Protein AF-A0A959IKI9-F1 (afdb_monomer)

Radius of gyration: 26.76 Å; Cα contacts (8 Å, |Δi|>4): 238; chains: 1; bounding box: 71×65×54 Å

Structure (mmCIF, N/CA/C/O backbone):
data_AF-A0A959IKI9-F1
#
_entry.id   AF-A0A959IKI9-F1
#
loop_
_atom_site.group_PDB
_atom_site.id
_atom_site.type_symbol
_atom_site.label_atom_id
_atom_site.label_alt_id
_atom_site.label_comp_id
_atom_site.label_asym_id
_atom_site.label_entity_id
_atom_site.label_seq_id
_atom_site.pdbx_PDB_ins_code
_atom_site.Cartn_x
_atom_site.Cartn_y
_atom_site.Cartn_z
_atom_site.occupancy
_atom_site.B_iso_or_equiv
_atom_site.auth_seq_id
_atom_site.auth_comp_id
_atom_site.auth_asym_id
_atom_site.auth_atom_id
_atom_site.pdbx_PDB_model_num
ATOM 1 N N . MET A 1 1 ? -41.807 33.522 -3.694 1.00 39.88 1 MET A N 1
ATOM 2 C CA . MET A 1 1 ? -41.948 34.874 -4.276 1.00 39.88 1 MET A CA 1
ATOM 3 C C . MET A 1 1 ? -40.588 35.265 -4.843 1.00 39.88 1 MET A C 1
ATOM 5 O O . MET A 1 1 ? -39.604 3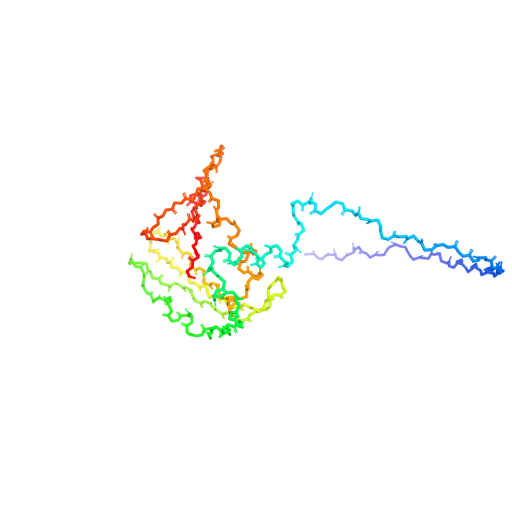5.119 -4.135 1.00 39.88 1 MET A O 1
ATOM 9 N N . ASN A 1 2 ? -40.540 35.597 -6.137 1.00 42.91 2 ASN A N 1
ATOM 10 C CA . ASN A 1 2 ? -39.345 35.898 -6.943 1.00 42.91 2 ASN A CA 1
ATOM 11 C C . ASN A 1 2 ? -38.761 37.288 -6.647 1.00 42.91 2 ASN A C 1
ATOM 13 O O . ASN A 1 2 ? -39.535 38.155 -6.272 1.00 42.91 2 ASN A O 1
ATOM 17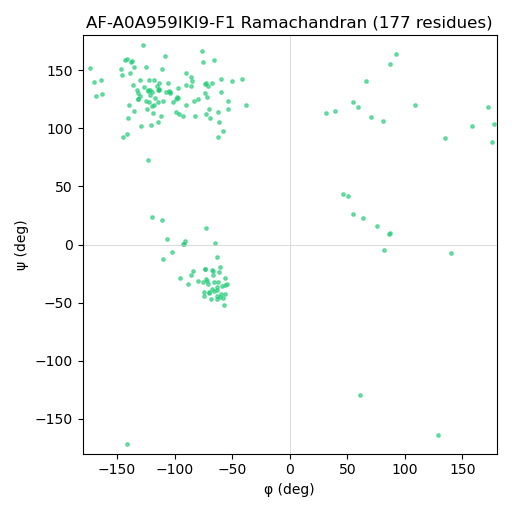 N N . TYR A 1 3 ? -37.469 37.494 -6.937 1.00 49.47 3 TYR A N 1
ATOM 18 C CA . TYR A 1 3 ? -36.873 38.620 -7.699 1.00 49.47 3 TYR A CA 1
ATOM 19 C C . TYR A 1 3 ? -35.342 38.394 -7.687 1.00 49.47 3 TYR A C 1
ATOM 21 O O . TYR A 1 3 ? -34.725 38.416 -6.632 1.00 49.47 3 TYR A O 1
ATOM 29 N N . LYS A 1 4 ? -34.697 37.917 -8.765 1.00 46.09 4 LYS A N 1
ATOM 30 C CA . LYS A 1 4 ? -34.274 38.700 -9.948 1.00 46.09 4 LYS A CA 1
ATOM 31 C C . LYS A 1 4 ? -33.744 40.076 -9.522 1.00 46.09 4 LYS A C 1
ATOM 33 O O . LYS A 1 4 ? -34.547 40.835 -9.019 1.00 46.09 4 LYS A O 1
ATOM 38 N N . TYR A 1 5 ? -32.449 40.342 -9.733 1.00 53.59 5 TYR A N 1
ATOM 39 C CA . TYR A 1 5 ? -31.743 41.644 -9.821 1.00 53.59 5 TYR A CA 1
ATOM 40 C C . TYR A 1 5 ? -30.432 41.643 -9.024 1.00 53.59 5 TYR A C 1
ATOM 42 O O . TYR A 1 5 ? -30.425 42.040 -7.871 1.00 53.59 5 TYR A O 1
ATOM 50 N N . VAL A 1 6 ? -29.319 41.295 -9.674 1.00 49.34 6 VAL A N 1
ATOM 51 C CA . VAL A 1 6 ? -28.099 42.123 -9.632 1.00 49.34 6 VAL A CA 1
ATOM 52 C C . VAL A 1 6 ? -27.454 41.982 -11.013 1.00 49.34 6 VAL A C 1
ATOM 54 O O . VAL A 1 6 ? -26.754 41.019 -11.305 1.00 49.34 6 VAL A O 1
ATOM 57 N N . ILE A 1 7 ? -27.809 42.906 -11.902 1.00 46.00 7 ILE A N 1
ATOM 58 C CA . ILE A 1 7 ? -27.255 43.085 -13.244 1.00 46.00 7 ILE A CA 1
ATOM 59 C C . ILE A 1 7 ? -26.524 44.436 -13.244 1.00 46.00 7 ILE A C 1
ATOM 61 O O . ILE A 1 7 ? -27.092 45.422 -12.791 1.00 46.00 7 ILE A O 1
ATOM 65 N N . LEU A 1 8 ? -25.309 44.423 -13.805 1.00 39.81 8 LEU A N 1
ATOM 66 C CA . LEU A 1 8 ? -24.534 45.512 -14.426 1.00 39.81 8 LEU A CA 1
ATOM 67 C C . LEU A 1 8 ? -24.225 46.820 -13.661 1.00 39.81 8 LEU A C 1
ATOM 69 O O . LEU A 1 8 ? -25.104 47.628 -13.396 1.00 39.81 8 LEU A O 1
ATOM 73 N N . LEU A 1 9 ? -22.920 47.100 -13.555 1.00 42.69 9 LEU A N 1
ATOM 74 C CA . LEU A 1 9 ? -22.196 48.379 -13.749 1.00 42.69 9 LEU A CA 1
ATOM 75 C C . LEU A 1 9 ? -20.705 47.953 -13.778 1.00 42.69 9 LEU A C 1
ATOM 77 O O . LEU A 1 9 ? -20.302 47.200 -12.904 1.00 42.69 9 LEU A O 1
ATOM 81 N N . LEU A 1 10 ? -19.808 48.265 -14.715 1.00 46.91 10 LEU A N 1
ATOM 82 C CA . LEU A 1 10 ? -19.647 49.377 -15.643 1.00 46.91 10 LEU A CA 1
ATOM 83 C C . LEU A 1 10 ? -18.661 48.930 -16.741 1.00 46.91 10 LEU A C 1
ATOM 85 O O . LEU A 1 10 ? -17.571 48.446 -16.443 1.00 46.91 10 LEU A O 1
ATOM 89 N N . VAL A 1 11 ? -19.041 49.112 -18.003 1.00 47.59 11 VAL A N 1
ATOM 90 C CA . VAL A 1 11 ? -18.147 49.049 -19.167 1.00 47.59 11 VAL A CA 1
ATOM 91 C C . VAL A 1 11 ? -17.580 50.447 -19.427 1.00 47.59 11 VAL A C 1
ATOM 93 O O . VAL A 1 11 ? -18.300 51.432 -19.280 1.00 47.59 11 VAL A O 1
ATOM 96 N N . SER A 1 12 ? -16.337 50.471 -19.922 1.00 42.66 12 SER A N 1
ATOM 97 C CA . SER A 1 12 ? -15.673 51.480 -20.776 1.00 42.66 12 SER A CA 1
ATOM 98 C C . SER A 1 12 ? -14.579 52.351 -20.149 1.00 42.66 12 SER A C 1
ATOM 100 O O . SER A 1 12 ? -14.828 53.098 -19.214 1.00 42.66 12 SER A O 1
ATOM 102 N N . LEU A 1 13 ? -13.376 52.247 -20.740 1.00 50.81 13 LEU A N 1
ATOM 103 C CA . LEU A 1 13 ? -12.468 53.315 -21.219 1.00 50.81 13 LEU A CA 1
ATOM 104 C C . LEU A 1 13 ? -11.170 52.619 -21.704 1.00 50.81 13 LEU A C 1
ATOM 106 O O . LEU A 1 13 ? -10.384 52.131 -20.905 1.00 50.81 13 LEU A O 1
ATOM 110 N N . LEU A 1 14 ? -11.103 52.205 -22.974 1.00 42.91 14 LEU A N 1
ATOM 111 C CA . LEU A 1 14 ? -10.493 52.917 -24.115 1.00 42.91 14 LEU A CA 1
ATOM 112 C C . LEU A 1 14 ? -8.949 52.990 -24.091 1.00 42.91 14 LEU A C 1
ATOM 114 O O . LEU A 1 14 ? -8.354 53.722 -23.316 1.00 42.91 14 LEU A O 1
ATOM 118 N N . TRP A 1 15 ? -8.358 52.236 -25.028 1.00 43.06 15 TRP A N 1
ATOM 119 C CA . TRP A 1 15 ? -7.231 52.586 -25.908 1.00 43.06 15 TRP A CA 1
ATOM 120 C C . TRP A 1 15 ? -6.156 53.566 -25.400 1.00 43.06 15 TRP A C 1
ATOM 122 O O . TRP A 1 15 ? -6.349 54.778 -25.407 1.00 43.06 15 TRP A O 1
ATOM 132 N N . ALA A 1 16 ? -4.942 53.044 -25.208 1.00 37.59 16 ALA A N 1
ATOM 133 C CA . ALA A 1 16 ? -3.709 53.795 -25.430 1.00 37.59 16 ALA A CA 1
ATOM 134 C C . ALA A 1 16 ? -2.767 52.968 -26.321 1.00 37.59 16 ALA A C 1
ATOM 136 O O . ALA A 1 16 ? -2.139 52.004 -25.892 1.00 37.59 16 ALA A O 1
ATOM 137 N N . CYS A 1 17 ? -2.732 53.340 -27.600 1.00 50.94 17 CYS A N 1
ATOM 138 C CA . CYS A 1 17 ? -1.739 52.926 -28.579 1.00 50.94 17 CYS A CA 1
ATOM 139 C C . CYS A 1 17 ? -0.513 53.837 -28.413 1.00 50.94 17 CYS A C 1
ATOM 141 O O . CYS A 1 17 ? -0.649 55.052 -28.516 1.00 50.94 17 CYS A O 1
ATOM 143 N N . GLY A 1 18 ? 0.668 53.266 -28.177 1.00 37.09 18 GLY A N 1
ATOM 144 C CA . GLY A 1 18 ? 1.939 53.991 -28.121 1.00 37.09 18 GLY A CA 1
ATOM 145 C C . GLY A 1 18 ? 3.026 53.155 -28.783 1.00 37.09 18 GLY A C 1
ATOM 146 O O . GLY A 1 18 ? 3.395 52.098 -28.283 1.00 37.09 18 GLY A O 1
ATOM 147 N N . LYS A 1 19 ? 3.461 53.596 -29.961 1.00 32.22 19 LYS A N 1
ATOM 148 C CA . LYS A 1 19 ? 4.385 52.918 -30.869 1.00 32.22 19 LYS A CA 1
ATOM 149 C C . LYS A 1 19 ? 5.584 53.841 -31.036 1.00 32.22 19 LYS A C 1
ATOM 151 O O . LYS A 1 19 ? 5.477 54.775 -31.816 1.00 32.22 19 LYS A O 1
ATOM 156 N N . ASP A 1 20 ? 6.695 53.540 -30.373 1.00 36.00 20 ASP A N 1
ATOM 157 C CA . ASP A 1 20 ? 7.987 54.174 -30.643 1.00 36.00 20 ASP A CA 1
ATOM 158 C C . ASP A 1 20 ? 9.014 53.114 -31.059 1.00 36.00 20 ASP A C 1
ATOM 160 O O . ASP A 1 20 ? 9.144 52.041 -30.467 1.00 36.00 20 ASP A O 1
ATOM 164 N N . LYS A 1 21 ? 9.698 53.412 -32.163 1.00 38.09 21 LYS A N 1
ATOM 165 C CA . LYS A 1 21 ? 10.844 52.697 -32.736 1.00 38.09 21 LYS A CA 1
ATOM 166 C C . LYS A 1 21 ? 12.073 53.597 -32.571 1.00 38.09 21 LYS A C 1
ATOM 168 O O . LYS A 1 21 ? 11.892 54.806 -32.637 1.00 38.09 21 LYS A O 1
ATOM 173 N N . VAL A 1 22 ? 13.262 52.988 -32.449 1.00 29.25 22 VAL A N 1
ATOM 174 C CA . VAL A 1 22 ? 14.644 53.417 -32.837 1.00 29.25 22 VAL A CA 1
ATOM 175 C C . VAL A 1 22 ? 15.598 52.574 -31.955 1.00 29.25 22 VAL A C 1
ATOM 177 O O . VAL A 1 22 ? 15.474 52.623 -30.738 1.00 29.25 22 VAL A O 1
ATOM 180 N N . ALA A 1 23 ? 16.233 51.511 -32.485 1.00 27.70 23 ALA A N 1
ATOM 181 C CA . ALA A 1 23 ? 17.593 51.433 -33.084 1.00 27.70 23 ALA A CA 1
ATOM 182 C C . ALA A 1 23 ? 18.712 51.685 -32.041 1.00 27.70 23 ALA A C 1
ATOM 184 O O . ALA A 1 23 ? 18.555 52.569 -31.217 1.00 27.70 23 ALA A O 1
ATOM 185 N N . GLU A 1 24 ? 19.875 51.035 -31.970 1.00 27.08 24 GLU A N 1
ATOM 186 C CA . GLU A 1 24 ? 20.577 49.951 -32.670 1.00 27.08 24 GLU A CA 1
ATOM 187 C C . GLU A 1 24 ? 21.864 49.664 -31.842 1.00 27.08 24 GLU A C 1
ATOM 189 O O . GLU A 1 24 ? 22.385 50.575 -31.208 1.00 27.08 24 GLU A O 1
ATOM 194 N N . SER A 1 25 ? 22.365 48.418 -31.889 1.00 27.83 25 SER A N 1
ATOM 195 C CA . SER A 1 25 ? 23.757 47.959 -31.653 1.00 27.83 25 SER A CA 1
ATOM 196 C C . SER A 1 25 ? 24.470 48.216 -30.308 1.00 27.83 25 SER A C 1
ATOM 198 O O . SER A 1 25 ? 24.837 49.337 -29.980 1.00 27.83 25 SER A O 1
ATOM 200 N N . ALA A 1 26 ? 24.834 47.126 -29.616 1.00 27.97 26 ALA A N 1
ATOM 201 C CA . ALA A 1 26 ? 26.240 46.809 -29.321 1.00 27.97 26 ALA A CA 1
ATOM 202 C C . ALA A 1 26 ? 26.395 45.390 -28.736 1.00 27.97 26 ALA A C 1
ATOM 204 O O . ALA A 1 26 ? 25.597 44.908 -27.937 1.00 27.97 26 ALA A O 1
ATOM 205 N N . THR A 1 27 ? 27.454 44.739 -29.195 1.00 26.14 27 THR A N 1
ATOM 206 C CA . THR A 1 27 ? 27.936 43.380 -28.944 1.00 26.14 27 THR A CA 1
ATOM 207 C C . THR A 1 27 ? 28.382 43.121 -27.494 1.00 26.14 27 THR A C 1
ATOM 209 O O . THR A 1 27 ? 28.832 44.029 -26.806 1.00 26.14 27 THR A O 1
ATOM 212 N N . ALA A 1 28 ? 28.396 41.829 -27.137 1.00 29.70 28 ALA A N 1
ATOM 213 C CA . ALA A 1 28 ? 29.152 41.171 -26.061 1.00 29.70 28 ALA A CA 1
ATOM 214 C C . ALA A 1 28 ? 28.595 41.250 -24.628 1.00 29.70 28 ALA A C 1
ATOM 216 O O . ALA A 1 28 ? 28.799 42.217 -23.903 1.00 29.70 28 ALA A O 1
ATOM 217 N N . THR A 1 29 ? 28.052 40.129 -24.148 1.00 25.42 29 THR A N 1
ATOM 218 C CA . THR A 1 29 ? 28.755 39.220 -23.214 1.00 25.42 29 THR A CA 1
ATOM 219 C C . THR A 1 29 ? 27.760 38.163 -22.741 1.00 25.42 29 THR A C 1
ATOM 221 O O . THR A 1 29 ? 26.743 38.487 -22.135 1.00 25.42 29 THR A O 1
ATOM 224 N N . SER A 1 30 ? 28.045 36.895 -23.040 1.00 31.84 30 SER A N 1
ATOM 225 C CA . SER A 1 30 ? 27.380 35.750 -22.418 1.00 31.84 30 SER A CA 1
ATOM 226 C C . SER A 1 30 ? 27.474 35.871 -20.896 1.00 31.84 30 SER A C 1
ATOM 228 O O . SER A 1 30 ? 28.597 35.923 -20.389 1.00 31.84 30 SER A O 1
ATOM 230 N N . PRO A 1 31 ? 26.372 35.861 -20.131 1.00 30.59 31 PRO A N 1
ATOM 231 C CA . PRO A 1 31 ? 26.484 35.470 -18.743 1.00 30.59 31 PRO A CA 1
ATOM 232 C C . PRO A 1 31 ? 26.708 33.955 -18.724 1.00 30.59 31 PRO A C 1
ATOM 234 O O . PRO A 1 31 ? 25.846 33.176 -19.137 1.00 30.59 31 PRO A O 1
ATOM 237 N N . SER A 1 32 ? 27.908 33.555 -18.299 1.00 28.73 32 SER A N 1
ATOM 238 C CA . SER A 1 32 ? 28.214 32.197 -17.855 1.00 28.73 32 SER A CA 1
ATOM 239 C C . SER A 1 32 ? 27.071 31.658 -16.988 1.00 28.73 32 SER A C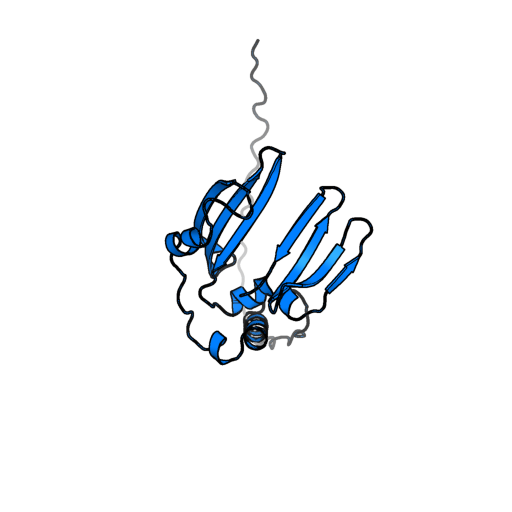 1
ATOM 241 O O . SER A 1 32 ? 26.510 32.431 -16.203 1.00 28.73 32 SER A O 1
ATOM 243 N N . PRO A 1 33 ? 26.725 30.362 -17.087 1.00 34.38 33 PRO A N 1
ATOM 244 C CA . PRO A 1 33 ? 25.793 29.747 -16.157 1.00 34.38 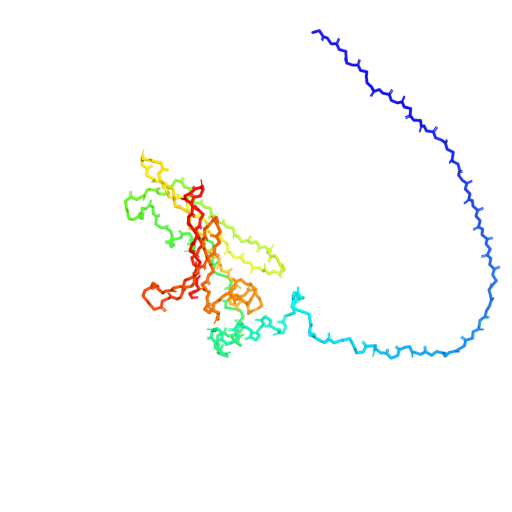33 PRO A CA 1
ATOM 245 C C . PRO A 1 33 ? 26.288 30.007 -14.737 1.00 34.38 33 PRO A C 1
ATOM 247 O O . PRO A 1 33 ? 27.391 29.606 -14.371 1.00 34.38 33 PRO A O 1
ATOM 250 N N . VAL A 1 34 ? 25.494 30.743 -13.965 1.00 31.56 34 VAL A N 1
ATOM 251 C CA . VAL A 1 34 ? 25.673 30.832 -12.523 1.00 31.56 34 VAL A CA 1
ATOM 252 C C . VAL A 1 34 ? 25.491 29.406 -12.013 1.00 31.56 34 VAL A C 1
ATOM 254 O O . VAL A 1 34 ? 24.376 28.888 -12.020 1.00 31.56 34 VAL A O 1
ATOM 257 N N . GLU A 1 35 ? 26.593 28.751 -11.647 1.00 40.31 35 GLU A N 1
ATOM 258 C CA . GLU A 1 35 ? 26.567 27.533 -10.842 1.00 40.31 35 GLU A CA 1
ATOM 259 C C . GLU A 1 35 ? 25.844 27.876 -9.538 1.00 40.31 35 GLU A C 1
ATOM 261 O O . GLU A 1 35 ? 26.391 28.506 -8.632 1.00 40.31 35 GLU A O 1
ATOM 266 N N . GLN A 1 36 ? 24.557 27.540 -9.491 1.00 33.94 36 GLN A N 1
ATOM 267 C CA . GLN A 1 36 ? 23.737 27.667 -8.298 1.00 33.94 36 GLN A CA 1
ATOM 268 C C . GLN A 1 36 ? 23.910 26.397 -7.452 1.00 33.94 36 GLN A C 1
ATOM 270 O O . GLN A 1 36 ? 23.896 25.303 -8.019 1.00 33.94 36 GLN A O 1
ATOM 275 N N . PRO A 1 37 ? 24.069 26.508 -6.119 1.00 36.31 37 PRO A N 1
ATOM 276 C CA . PRO A 1 37 ? 24.405 25.369 -5.268 1.00 36.31 37 PRO A CA 1
ATOM 277 C C . PRO A 1 37 ? 23.340 24.273 -5.362 1.00 36.31 37 PRO A C 1
ATOM 279 O O . PRO A 1 37 ? 22.149 24.550 -5.220 1.00 36.31 37 PRO A O 1
ATOM 282 N N . ALA A 1 38 ? 23.786 23.035 -5.576 1.00 41.16 38 ALA A N 1
ATOM 283 C CA . ALA A 1 38 ? 22.971 21.847 -5.837 1.00 41.16 38 ALA A CA 1
ATOM 284 C C . ALA A 1 38 ? 22.196 21.302 -4.616 1.00 41.16 38 ALA A C 1
ATOM 286 O O . ALA A 1 38 ? 21.701 20.181 -4.662 1.00 41.16 38 ALA A O 1
ATOM 287 N N . ASP A 1 39 ? 22.081 22.070 -3.533 1.00 43.66 39 ASP A N 1
ATOM 288 C CA . ASP A 1 39 ? 21.615 21.564 -2.241 1.00 43.66 39 ASP A CA 1
ATOM 289 C C . ASP A 1 39 ? 20.390 22.347 -1.743 1.00 43.66 39 ASP A C 1
ATOM 291 O O . ASP A 1 39 ? 20.459 23.196 -0.855 1.00 43.66 39 ASP A O 1
ATOM 295 N N . GLN A 1 40 ? 19.244 22.102 -2.385 1.00 37.62 40 GLN A N 1
ATOM 296 C CA . GLN A 1 40 ? 17.935 22.430 -1.820 1.00 37.62 40 GLN A CA 1
ATOM 297 C C . GLN A 1 40 ? 17.124 21.137 -1.656 1.00 37.62 40 GLN A C 1
ATOM 299 O O . GLN A 1 40 ? 16.733 20.538 -2.664 1.00 37.62 40 GLN A O 1
ATOM 304 N N . PRO A 1 41 ? 16.823 20.708 -0.416 1.00 39.97 41 PRO A N 1
ATOM 305 C CA . PRO A 1 41 ? 15.941 19.577 -0.179 1.00 39.97 41 PRO A CA 1
ATOM 306 C C . PRO A 1 41 ? 14.521 19.988 -0.585 1.00 39.97 41 PRO A C 1
ATOM 308 O O . PRO A 1 41 ? 13.898 20.824 0.064 1.00 39.97 41 PRO A O 1
ATOM 311 N N . GLY A 1 42 ? 14.020 19.443 -1.695 1.00 52.62 42 GLY A N 1
ATOM 312 C CA . GLY A 1 42 ? 12.641 19.678 -2.138 1.00 52.62 42 GLY A CA 1
ATOM 313 C C . GLY A 1 42 ? 12.439 19.876 -3.637 1.00 52.62 42 GLY A C 1
ATOM 314 O O . GLY A 1 42 ? 11.293 19.908 -4.083 1.00 52.62 42 GLY A O 1
ATOM 315 N N . ARG A 1 43 ? 13.501 19.968 -4.449 1.00 55.84 43 ARG A N 1
ATOM 316 C CA . ARG A 1 43 ? 13.333 19.863 -5.905 1.00 55.84 43 ARG A CA 1
ATOM 317 C C . ARG A 1 43 ? 13.198 18.387 -6.276 1.00 55.84 43 ARG A C 1
ATOM 319 O O . ARG A 1 43 ? 14.072 17.594 -5.938 1.00 55.84 43 ARG A O 1
ATOM 326 N N . LEU A 1 44 ? 12.117 18.032 -6.973 1.00 65.81 44 LEU A N 1
ATOM 327 C CA . LEU A 1 44 ? 11.968 16.725 -7.616 1.00 65.81 44 LEU A CA 1
ATOM 328 C C . LEU A 1 44 ? 13.067 16.591 -8.682 1.00 65.81 44 LEU A C 1
ATOM 330 O O . LEU A 1 44 ? 12.924 17.078 -9.802 1.00 65.81 44 LEU A O 1
ATOM 334 N N . ASP A 1 45 ? 14.200 16.013 -8.293 1.00 82.06 45 ASP A N 1
ATOM 335 C CA . ASP A 1 45 ? 15.331 15.727 -9.169 1.00 82.06 45 ASP A CA 1
ATOM 336 C C . ASP A 1 45 ? 15.269 14.252 -9.599 1.00 82.06 45 ASP A C 1
ATOM 338 O O . ASP A 1 45 ? 15.397 13.366 -8.743 1.00 82.06 45 ASP A O 1
ATOM 342 N N . PRO A 1 46 ? 15.050 13.961 -10.896 1.00 79.19 46 PRO A N 1
ATOM 343 C CA . PRO A 1 46 ? 14.953 12.595 -11.395 1.00 79.19 46 PRO A CA 1
ATOM 344 C C . PRO A 1 46 ? 16.156 11.717 -11.053 1.00 79.19 46 PRO A C 1
ATOM 346 O O . PRO A 1 46 ? 15.966 10.526 -10.807 1.00 79.19 46 PRO A O 1
ATOM 349 N N . GLU A 1 47 ? 17.367 12.278 -11.003 1.00 83.44 47 GLU A N 1
ATOM 350 C CA . GLU A 1 47 ? 18.574 11.504 -10.700 1.00 83.44 47 GLU A CA 1
ATOM 351 C C . GLU A 1 47 ? 18.647 11.147 -9.213 1.00 83.44 47 GLU A C 1
ATOM 353 O O . GLU A 1 47 ? 18.886 9.987 -8.876 1.00 83.44 47 GLU A O 1
ATOM 358 N N . ASN A 1 48 ? 18.294 12.076 -8.319 1.00 83.75 48 ASN A N 1
ATOM 359 C CA . ASN A 1 48 ? 18.211 11.776 -6.885 1.00 83.75 48 ASN A CA 1
ATOM 360 C C . ASN A 1 48 ? 17.128 10.729 -6.578 1.00 83.75 48 ASN A C 1
ATOM 362 O O . ASN A 1 48 ? 17.312 9.901 -5.688 1.00 83.75 48 ASN A O 1
ATOM 366 N N . MET A 1 49 ? 15.995 10.747 -7.291 1.00 83.88 49 MET A N 1
ATOM 367 C CA . MET A 1 49 ? 14.932 9.749 -7.103 1.00 83.88 49 MET A CA 1
ATOM 368 C C . MET A 1 49 ? 15.344 8.365 -7.616 1.00 83.88 49 MET A C 1
ATOM 370 O O . MET A 1 49 ? 15.088 7.365 -6.947 1.00 83.88 49 MET A O 1
ATOM 374 N N . LYS A 1 50 ? 16.023 8.295 -8.769 1.00 81.62 50 LYS A N 1
ATOM 375 C CA . LYS A 1 50 ? 16.573 7.032 -9.283 1.00 81.62 50 LYS A CA 1
ATOM 376 C C . LYS A 1 50 ? 17.582 6.432 -8.317 1.00 81.62 50 LYS A C 1
ATOM 378 O O . LYS A 1 50 ? 17.505 5.240 -8.043 1.00 81.62 50 LYS A O 1
ATOM 383 N N . GLU A 1 51 ? 18.488 7.243 -7.778 1.00 83.50 51 GLU A N 1
ATOM 384 C CA . GLU A 1 51 ? 19.457 6.769 -6.789 1.00 83.50 51 GLU A CA 1
ATOM 385 C C . GLU A 1 51 ? 18.757 6.287 -5.515 1.00 83.50 51 GLU A C 1
ATOM 387 O O . GLU A 1 51 ? 19.080 5.232 -4.965 1.00 83.50 51 GLU A O 1
ATOM 392 N N . GLN A 1 52 ? 17.700 6.992 -5.096 1.00 83.06 52 GLN A N 1
ATOM 393 C CA . GLN A 1 52 ? 16.874 6.536 -3.989 1.00 83.06 52 GLN A CA 1
ATOM 394 C C . GLN A 1 52 ? 16.275 5.151 -4.228 1.00 83.06 52 GLN A C 1
ATOM 396 O O . GLN A 1 52 ? 16.388 4.292 -3.353 1.00 83.06 52 GLN A O 1
ATOM 401 N N . ALA A 1 53 ? 15.714 4.915 -5.412 1.00 83.94 53 ALA A N 1
ATOM 402 C CA . ALA A 1 53 ? 15.188 3.612 -5.789 1.00 83.94 53 ALA A CA 1
ATOM 403 C C . ALA A 1 53 ? 16.275 2.535 -5.913 1.00 83.94 53 ALA A C 1
ATOM 405 O O . ALA A 1 53 ? 16.047 1.411 -5.469 1.00 83.94 53 ALA A O 1
ATOM 406 N N . ARG A 1 54 ? 17.459 2.856 -6.464 1.00 83.12 54 ARG A N 1
ATOM 407 C CA . ARG A 1 54 ? 18.579 1.900 -6.602 1.00 83.12 54 ARG A CA 1
ATOM 408 C C . ARG A 1 54 ? 19.025 1.354 -5.266 1.00 83.12 54 ARG A C 1
ATOM 410 O O . ARG A 1 54 ? 19.280 0.165 -5.144 1.00 83.12 54 ARG A O 1
ATOM 417 N N . GLU A 1 55 ? 19.114 2.208 -4.265 1.00 82.00 55 GLU A N 1
ATOM 418 C CA . GLU A 1 55 ? 19.488 1.764 -2.929 1.00 82.00 55 GLU A CA 1
ATOM 419 C C . GLU A 1 55 ? 18.360 0.987 -2.231 1.00 82.00 55 GLU A C 1
ATOM 421 O O . GLU A 1 55 ? 18.654 0.115 -1.420 1.00 82.00 55 GLU A O 1
ATOM 426 N N . LEU A 1 56 ? 17.084 1.273 -2.533 1.00 79.69 56 LEU A N 1
ATOM 427 C CA . LEU A 1 56 ? 15.943 0.554 -1.947 1.00 79.69 56 LEU A CA 1
ATOM 428 C C . LEU A 1 56 ? 15.768 -0.852 -2.528 1.00 79.69 56 LEU A C 1
ATOM 430 O O . LEU A 1 56 ? 15.536 -1.797 -1.781 1.00 79.69 56 LEU A O 1
ATOM 434 N N . PHE A 1 57 ? 15.881 -0.993 -3.848 1.00 77.12 57 PHE A N 1
ATOM 435 C CA . PHE A 1 57 ? 15.585 -2.247 -4.543 1.00 77.12 57 PHE A CA 1
ATOM 436 C C . PHE A 1 57 ? 16.822 -2.957 -5.105 1.00 77.12 57 PHE A C 1
ATOM 438 O O . PHE A 1 57 ? 16.735 -4.129 -5.482 1.00 77.12 57 PHE A O 1
ATOM 445 N N . GLY A 1 58 ? 17.974 -2.290 -5.150 1.00 73.75 58 GLY A N 1
ATOM 446 C CA . GLY A 1 58 ? 19.203 -2.760 -5.786 1.00 73.75 58 GLY A CA 1
ATOM 447 C C . GLY A 1 58 ? 19.347 -2.309 -7.246 1.00 73.75 58 GLY A C 1
ATOM 448 O O . GLY A 1 58 ? 18.399 -1.919 -7.923 1.00 73.75 58 GLY A O 1
ATOM 449 N N . GLU A 1 59 ? 20.566 -2.401 -7.782 1.00 68.25 59 GLU A N 1
ATOM 450 C CA . GLU A 1 59 ? 20.867 -1.994 -9.166 1.00 68.25 59 GLU A CA 1
ATOM 451 C C . GLU A 1 59 ? 20.098 -2.816 -10.217 1.00 68.25 59 GLU A C 1
ATOM 453 O O . GLU A 1 59 ? 19.746 -2.320 -11.285 1.00 68.25 59 GLU A O 1
ATOM 458 N N . LYS A 1 60 ? 19.829 -4.093 -9.921 1.00 58.16 60 LYS A N 1
ATOM 459 C CA . LYS A 1 60 ? 19.273 -5.069 -10.873 1.00 58.16 60 LYS A CA 1
ATOM 460 C C . LYS A 1 60 ? 17.774 -4.876 -11.144 1.00 58.16 60 LYS A C 1
ATOM 462 O O . LYS A 1 60 ? 17.303 -5.157 -12.242 1.00 58.16 60 LYS A O 1
ATOM 467 N N . THR A 1 61 ? 17.039 -4.407 -10.149 1.00 61.41 61 THR A N 1
ATOM 468 C CA . THR A 1 61 ? 15.597 -4.092 -10.178 1.00 61.41 61 THR A CA 1
ATOM 469 C C . THR A 1 61 ? 15.321 -2.699 -10.735 1.00 61.41 61 THR A C 1
ATOM 471 O O . THR A 1 61 ? 14.242 -2.461 -11.252 1.00 61.41 61 THR A O 1
ATOM 474 N N . VAL A 1 62 ? 16.302 -1.793 -10.675 1.00 60.31 62 VAL A N 1
ATOM 475 C CA . VAL A 1 62 ? 16.182 -0.419 -11.186 1.00 60.31 62 VAL A CA 1
ATOM 476 C C . VAL A 1 62 ? 16.721 -0.253 -12.610 1.00 60.31 62 VAL A C 1
ATOM 478 O O . VAL A 1 62 ? 16.239 0.599 -13.351 1.00 60.31 62 VAL A O 1
ATOM 481 N N . ASN A 1 63 ? 17.705 -1.063 -13.016 1.00 57.72 63 ASN A N 1
ATOM 482 C CA . ASN A 1 63 ? 18.233 -1.071 -14.388 1.00 57.72 63 ASN A CA 1
ATOM 483 C C . ASN A 1 63 ? 17.543 -2.106 -15.298 1.00 57.72 63 ASN A C 1
ATOM 485 O O . ASN A 1 63 ? 17.912 -2.232 -16.466 1.00 57.72 63 ASN A O 1
ATOM 489 N N . THR A 1 64 ? 16.572 -2.870 -14.791 1.00 53.66 64 THR A N 1
ATOM 490 C CA . THR A 1 64 ? 15.615 -3.546 -15.671 1.00 53.66 64 THR A CA 1
ATOM 491 C C . THR A 1 64 ? 14.702 -2.462 -16.230 1.00 53.66 64 THR A C 1
ATOM 493 O O . THR A 1 64 ? 14.198 -1.638 -15.470 1.00 53.66 64 THR A O 1
ATOM 496 N N . GLU A 1 65 ? 14.546 -2.390 -17.556 1.00 57.28 65 GLU A N 1
ATOM 497 C CA . GLU A 1 65 ? 13.523 -1.508 -18.126 1.00 57.28 65 GLU A CA 1
ATOM 498 C C . GLU A 1 65 ? 12.198 -1.782 -17.416 1.00 57.28 65 GLU A C 1
ATOM 500 O O . GLU A 1 65 ? 11.936 -2.943 -17.083 1.00 57.28 65 GLU A O 1
ATOM 505 N N . ALA A 1 66 ? 11.428 -0.719 -17.139 1.00 62.28 66 ALA A N 1
ATOM 506 C CA . ALA A 1 66 ? 10.157 -0.798 -16.425 1.00 62.28 66 ALA A CA 1
ATOM 507 C C . ALA A 1 66 ? 9.417 -2.069 -16.858 1.00 62.28 66 ALA A C 1
ATOM 509 O O . ALA A 1 66 ? 9.152 -2.250 -18.048 1.00 62.28 66 ALA A O 1
ATOM 510 N N . ALA A 1 67 ? 9.134 -2.968 -15.908 1.00 68.25 67 ALA A N 1
ATOM 511 C CA . ALA A 1 67 ? 8.604 -4.307 -16.184 1.00 68.25 67 ALA A CA 1
ATOM 512 C C . ALA A 1 67 ? 7.196 -4.279 -16.818 1.00 68.25 67 ALA A C 1
ATOM 514 O O . ALA A 1 67 ? 6.625 -5.325 -17.124 1.00 68.25 67 ALA A O 1
ATOM 515 N N . GLY A 1 68 ? 6.667 -3.075 -17.047 1.00 83.88 68 GLY A N 1
ATOM 516 C CA . GLY A 1 68 ? 5.313 -2.799 -17.471 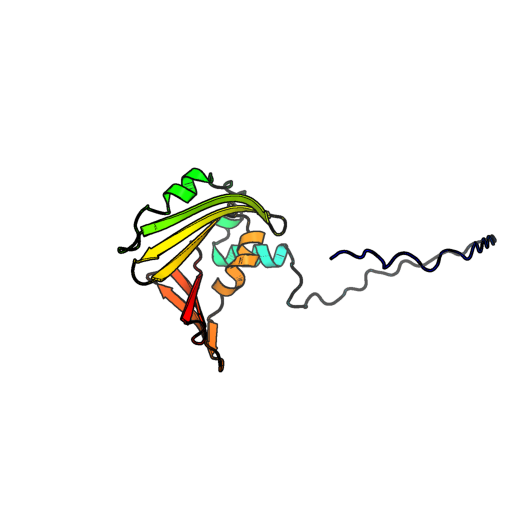1.00 83.88 68 GLY A CA 1
ATOM 517 C C . GLY A 1 68 ? 4.398 -2.688 -16.263 1.00 83.88 68 GLY A C 1
ATOM 518 O O . GLY A 1 68 ? 4.680 -3.229 -15.196 1.00 83.88 68 GLY A O 1
ATOM 519 N N . LEU A 1 69 ? 3.300 -1.965 -16.446 1.00 91.50 69 LEU A N 1
ATOM 520 C CA . LEU A 1 69 ? 2.230 -1.932 -15.463 1.00 91.50 69 LEU A CA 1
ATOM 521 C C . LEU A 1 69 ? 1.497 -3.273 -15.459 1.00 91.50 69 LEU A C 1
ATOM 523 O O . LEU A 1 69 ? 1.173 -3.822 -16.518 1.00 91.50 69 LEU A O 1
ATOM 527 N N . VAL A 1 70 ? 1.215 -3.780 -14.267 1.00 94.88 70 VAL A N 1
ATOM 528 C CA . VAL A 1 70 ? 0.316 -4.908 -14.059 1.00 94.88 70 VAL A CA 1
ATOM 529 C C . VAL A 1 70 ? -1.102 -4.475 -14.425 1.00 94.88 70 VAL A C 1
ATOM 531 O O . VAL A 1 70 ? -1.547 -3.375 -14.108 1.00 94.88 70 VAL A O 1
ATOM 534 N N . ASP A 1 71 ? -1.831 -5.358 -15.101 1.00 95.31 71 ASP A N 1
ATOM 535 C CA . ASP A 1 71 ? -3.219 -5.107 -15.476 1.00 95.31 71 ASP A CA 1
ATOM 536 C C . ASP A 1 71 ? -4.126 -4.860 -14.250 1.00 95.31 71 ASP A C 1
ATOM 538 O O . ASP A 1 71 ? -4.013 -5.523 -13.213 1.00 95.31 71 ASP A O 1
ATOM 542 N N . VAL A 1 72 ? -5.075 -3.929 -14.402 1.00 97.38 72 VAL A N 1
ATOM 543 C CA . VAL A 1 72 ? -6.002 -3.490 -13.345 1.00 97.38 72 VAL A CA 1
ATOM 544 C C . VAL A 1 72 ? -6.791 -4.660 -12.751 1.00 97.38 72 VAL A C 1
ATOM 546 O O . VAL A 1 72 ? -6.960 -4.733 -11.533 1.00 97.38 72 VAL A O 1
ATOM 549 N N . GLU A 1 73 ? -7.286 -5.588 -13.576 1.00 97.31 73 GLU A N 1
ATOM 550 C CA . GLU A 1 73 ? -8.081 -6.723 -13.088 1.00 97.31 73 GLU A CA 1
ATOM 551 C C . GLU A 1 73 ? -7.211 -7.737 -12.340 1.00 97.31 73 GLU A C 1
ATOM 553 O O . GLU A 1 73 ? -7.655 -8.336 -11.356 1.00 97.31 73 GLU A O 1
ATOM 558 N N . THR A 1 74 ? -5.943 -7.865 -12.735 1.00 97.00 74 THR A N 1
ATOM 559 C CA . THR A 1 74 ? -4.965 -8.677 -11.999 1.00 97.00 74 THR A CA 1
ATOM 560 C C . THR A 1 74 ? -4.728 -8.113 -10.596 1.00 97.00 74 THR A C 1
ATOM 562 O O . THR A 1 74 ? -4.813 -8.861 -9.619 1.00 97.00 74 THR A O 1
ATOM 565 N N . LEU A 1 75 ? -4.513 -6.799 -10.464 1.00 96.94 75 LEU A N 1
ATOM 566 C CA . LEU A 1 75 ? -4.331 -6.161 -9.154 1.00 96.94 75 LEU A CA 1
ATOM 567 C C . LEU A 1 75 ? -5.608 -6.191 -8.303 1.00 96.94 75 LEU A C 1
ATOM 569 O O . LEU A 1 75 ? -5.542 -6.479 -7.108 1.00 96.94 75 LEU A O 1
ATOM 573 N N . LYS A 1 76 ? -6.790 -6.003 -8.902 1.00 97.81 76 LYS A N 1
ATOM 574 C CA . LYS A 1 76 ? -8.082 -6.205 -8.215 1.00 97.81 76 LYS A CA 1
ATOM 575 C C . LYS A 1 76 ? -8.226 -7.606 -7.633 1.00 97.81 76 LYS A C 1
ATOM 577 O O . LYS A 1 76 ? -8.817 -7.756 -6.562 1.00 97.81 76 LYS A O 1
ATOM 582 N N . GLY A 1 77 ? -7.674 -8.615 -8.308 1.00 97.38 77 GLY A N 1
ATOM 583 C CA . GLY A 1 77 ? -7.648 -9.999 -7.841 1.00 97.38 77 GLY A CA 1
ATOM 584 C C . GLY A 1 77 ? -6.898 -10.205 -6.520 1.00 97.38 77 GLY A C 1
ATOM 585 O O . GLY A 1 77 ? -7.212 -11.149 -5.796 1.00 97.38 77 GLY A O 1
ATOM 586 N N . LEU A 1 78 ? -5.963 -9.314 -6.163 1.00 96.50 78 LEU A N 1
ATOM 587 C CA . LEU A 1 78 ? -5.235 -9.361 -4.886 1.00 96.50 78 LEU A CA 1
ATOM 588 C C . LEU A 1 78 ? -6.098 -8.943 -3.695 1.00 96.50 78 LEU A C 1
ATOM 590 O O . LEU A 1 78 ? -5.796 -9.287 -2.553 1.00 96.50 78 LEU A O 1
ATOM 594 N N . LEU A 1 79 ? -7.176 -8.206 -3.953 1.00 97.69 79 LEU A N 1
ATOM 595 C CA . LEU A 1 79 ? -8.118 -7.780 -2.936 1.00 97.69 79 LEU A CA 1
ATOM 596 C C . LEU A 1 79 ? -9.243 -8.828 -2.881 1.00 97.69 79 LEU A C 1
ATOM 598 O O . LEU A 1 79 ? -10.007 -8.966 -3.837 1.00 97.69 79 LEU A O 1
ATOM 602 N N . PRO A 1 80 ? -9.367 -9.625 -1.811 1.00 97.56 80 PRO A N 1
ATOM 603 C CA . PRO A 1 80 ? -10.424 -10.626 -1.718 1.00 97.56 80 PRO A CA 1
ATOM 604 C C . PRO A 1 80 ? -11.786 -9.995 -1.387 1.00 97.56 80 PRO A C 1
ATOM 606 O O . PRO A 1 80 ? -11.894 -8.855 -0.947 1.00 97.56 80 PRO A O 1
ATOM 609 N N . ALA A 1 81 ? -12.868 -10.759 -1.551 1.00 98.00 81 ALA A N 1
ATOM 610 C CA . ALA A 1 81 ? -14.204 -10.320 -1.126 1.00 98.00 81 ALA A CA 1
ATOM 611 C C . ALA A 1 81 ? -14.329 -10.179 0.406 1.00 98.00 81 ALA A C 1
ATOM 613 O O . ALA A 1 81 ? -15.149 -9.404 0.900 1.00 98.00 81 ALA A O 1
ATOM 614 N N . THR A 1 82 ? -13.511 -10.922 1.153 1.00 97.19 82 THR A N 1
ATOM 615 C CA . THR A 1 82 ? -13.474 -10.907 2.616 1.00 97.19 82 THR A CA 1
ATOM 616 C C . THR A 1 82 ? -12.039 -10.878 3.110 1.00 97.19 82 THR A C 1
ATOM 618 O O . THR A 1 82 ? -11.214 -11.653 2.626 1.00 97.19 82 THR A O 1
ATOM 621 N N . LEU A 1 83 ? -11.765 -10.061 4.123 1.00 95.75 83 LEU A N 1
ATOM 622 C CA . LEU A 1 83 ? -10.455 -9.957 4.755 1.00 95.75 83 LEU A CA 1
ATOM 623 C C . LEU A 1 83 ? -10.631 -9.944 6.273 1.00 95.75 83 LEU A C 1
ATOM 625 O O . LEU A 1 83 ? -11.252 -9.036 6.812 1.00 95.75 83 LEU A O 1
ATOM 629 N N . ASN A 1 84 ? -10.126 -10.974 6.957 1.00 93.69 84 ASN A N 1
ATOM 630 C CA . ASN A 1 84 ? -10.193 -11.113 8.419 1.00 93.69 84 ASN A CA 1
ATOM 631 C C . ASN A 1 84 ? -11.590 -10.828 9.029 1.00 93.69 84 ASN A C 1
ATOM 633 O O . ASN A 1 84 ? -11.727 -10.116 10.020 1.00 93.69 84 ASN A O 1
ATOM 637 N N . GLY A 1 85 ? -12.651 -11.344 8.397 1.00 94.06 85 GLY A N 1
ATOM 638 C CA . GLY A 1 85 ? -14.039 -11.138 8.835 1.00 94.06 85 GLY A CA 1
ATOM 639 C C . GLY A 1 85 ? -14.682 -9.810 8.408 1.00 94.06 85 GLY A C 1
ATOM 640 O O . GLY A 1 85 ? -15.878 -9.628 8.625 1.00 94.06 85 GLY A O 1
ATOM 641 N N . MET A 1 86 ? -13.942 -8.906 7.760 1.00 97.75 86 MET A N 1
ATOM 642 C CA . MET A 1 86 ? -14.487 -7.708 7.117 1.00 97.75 86 MET A CA 1
ATOM 643 C C . MET A 1 86 ? -14.976 -8.043 5.704 1.00 97.75 86 MET A C 1
ATOM 645 O O . MET A 1 86 ? -14.329 -8.803 4.981 1.00 97.75 86 MET A O 1
ATOM 649 N N . THR A 1 87 ? -16.106 -7.463 5.293 1.00 98.12 87 THR A N 1
ATOM 650 C CA . THR A 1 87 ? -16.649 -7.631 3.934 1.00 98.12 87 THR A CA 1
ATOM 651 C C . THR A 1 87 ? -16.233 -6.453 3.070 1.00 98.12 87 THR A C 1
ATOM 653 O O . THR A 1 87 ? -16.356 -5.306 3.503 1.00 98.12 87 THR A O 1
ATOM 656 N N . ARG A 1 88 ? -15.768 -6.716 1.846 1.00 98.06 88 ARG A N 1
ATOM 657 C CA . ARG A 1 88 ? -15.466 -5.658 0.883 1.00 98.06 88 ARG A CA 1
ATOM 658 C C . ARG A 1 88 ? -16.755 -4.994 0.399 1.00 98.06 88 ARG A C 1
ATOM 660 O O . ARG A 1 88 ? -17.581 -5.638 -0.242 1.00 98.06 88 ARG A O 1
ATOM 667 N N . ALA A 1 89 ? -16.904 -3.709 0.691 1.00 97.75 89 ALA A N 1
ATOM 668 C CA . ALA A 1 89 ? -18.030 -2.879 0.282 1.00 97.75 89 ALA A CA 1
ATOM 669 C C . ALA A 1 89 ? -17.805 -2.220 -1.087 1.00 97.75 89 ALA A C 1
ATOM 671 O O . ALA A 1 89 ? -18.760 -2.031 -1.836 1.00 97.75 89 ALA A O 1
ATOM 672 N N . GLN A 1 90 ? -16.558 -1.868 -1.414 1.00 98.00 90 GLN A N 1
ATOM 673 C CA . GLN A 1 90 ? -16.200 -1.220 -2.679 1.00 98.00 90 GLN A CA 1
ATOM 674 C C . GLN A 1 90 ? -14.903 -1.804 -3.235 1.00 98.00 90 GLN A C 1
ATOM 676 O O . GLN A 1 90 ? -14.015 -2.205 -2.480 1.00 98.00 90 GLN A O 1
ATOM 681 N N . LEU A 1 91 ? -14.817 -1.848 -4.562 1.00 98.38 91 LEU A N 1
ATOM 682 C CA . LEU A 1 91 ? -13.615 -2.199 -5.304 1.00 98.38 91 LEU A CA 1
ATOM 683 C C . LEU A 1 91 ? -13.512 -1.273 -6.511 1.00 98.38 91 LEU A C 1
ATOM 685 O O . LEU A 1 91 ? -14.394 -1.272 -7.370 1.00 98.38 91 LEU A O 1
ATOM 689 N N . PHE A 1 92 ? -12.430 -0.516 -6.570 1.00 97.81 92 PHE A N 1
ATOM 690 C CA . PHE A 1 92 ? -12.113 0.380 -7.667 1.00 97.81 92 PHE A CA 1
ATOM 691 C C . PHE A 1 92 ? -10.732 0.041 -8.216 1.00 97.81 92 PHE A C 1
ATOM 693 O O . PHE A 1 92 ? -9.889 -0.494 -7.503 1.00 97.81 92 PHE A O 1
ATOM 700 N N . GLY A 1 93 ? -10.512 0.325 -9.494 1.00 97.25 93 GLY A N 1
ATOM 701 C CA . GLY A 1 93 ? -9.176 0.272 -10.054 1.00 97.25 93 GLY A CA 1
ATOM 702 C C . GLY A 1 93 ? -9.108 0.987 -11.387 1.00 97.25 93 GLY A C 1
ATOM 703 O O . GLY A 1 93 ? -10.048 0.892 -12.182 1.00 97.25 93 GLY A O 1
ATOM 704 N N . GLU A 1 94 ? -7.999 1.676 -11.609 1.00 96.81 94 GLU A N 1
ATOM 705 C CA . GLU A 1 94 ? -7.746 2.469 -12.802 1.00 96.81 94 GLU A CA 1
ATOM 706 C C . GLU A 1 94 ? -6.267 2.459 -13.184 1.00 96.81 94 GLU A C 1
ATOM 708 O O . GLU A 1 94 ? -5.384 2.333 -12.338 1.00 96.81 94 GLU A O 1
ATOM 713 N N . ALA A 1 95 ? -6.011 2.604 -14.482 1.00 95.44 95 ALA A N 1
ATOM 714 C CA . ALA A 1 95 ? -4.706 2.992 -14.992 1.00 95.44 95 ALA A CA 1
ATOM 715 C C . ALA A 1 95 ? -4.751 4.496 -15.271 1.00 95.44 95 ALA A C 1
ATOM 717 O O . ALA A 1 95 ? -5.649 4.966 -15.977 1.00 95.44 95 ALA A O 1
ATOM 718 N N . ALA A 1 96 ? -3.802 5.243 -14.722 1.00 90.81 96 ALA A N 1
ATOM 719 C CA . ALA A 1 96 ? -3.771 6.694 -14.811 1.00 90.81 96 ALA A CA 1
ATOM 720 C C . ALA A 1 96 ? -2.341 7.204 -15.001 1.00 90.81 96 ALA A C 1
ATOM 722 O O . ALA A 1 96 ? -1.370 6.530 -14.671 1.00 90.81 96 ALA A O 1
ATOM 723 N N . ASN A 1 97 ? -2.217 8.429 -15.507 1.00 90.25 97 ASN A N 1
ATOM 724 C CA . ASN A 1 97 ? -0.964 9.169 -15.436 1.00 90.25 97 ASN A CA 1
ATOM 725 C C . ASN A 1 97 ? -1.026 10.100 -14.219 1.00 90.25 97 ASN A C 1
ATOM 727 O O . ASN A 1 97 ? -1.823 11.040 -14.195 1.00 90.25 97 ASN A O 1
ATOM 731 N N . ALA A 1 98 ? -0.209 9.830 -13.205 1.00 82.12 98 ALA A N 1
ATOM 732 C CA . ALA A 1 98 ? -0.151 10.589 -11.963 1.00 82.12 98 ALA A CA 1
ATOM 733 C C . ALA A 1 98 ? 1.269 11.107 -11.737 1.00 82.12 98 ALA A C 1
ATOM 735 O O . ALA A 1 98 ? 2.245 10.370 -11.861 1.00 82.12 98 ALA A O 1
ATOM 736 N N . LEU A 1 99 ? 1.396 12.395 -11.401 1.00 81.06 99 LEU A N 1
ATOM 737 C CA . LEU A 1 99 ? 2.688 13.028 -11.090 1.00 81.06 99 LEU A CA 1
ATOM 738 C C . LEU A 1 99 ? 3.750 12.857 -12.203 1.00 81.06 99 LEU A C 1
ATOM 740 O O . LEU A 1 99 ? 4.946 12.907 -11.934 1.00 81.06 99 LEU A O 1
ATOM 744 N N . GLY A 1 100 ? 3.312 12.687 -13.458 1.00 85.38 100 GLY A N 1
ATOM 745 C CA . GLY A 1 100 ? 4.182 12.485 -14.621 1.00 85.38 100 GLY A CA 1
ATOM 746 C C . GLY A 1 100 ? 4.591 11.031 -14.879 1.00 85.38 100 GLY A C 1
ATOM 747 O O . GLY A 1 100 ? 5.429 10.796 -15.749 1.00 85.38 100 GLY A O 1
ATOM 748 N N . PHE A 1 101 ? 4.005 10.068 -14.166 1.00 87.19 101 PHE A N 1
ATOM 749 C CA . PHE A 1 101 ? 4.261 8.639 -14.324 1.00 87.19 101 PHE A CA 1
ATOM 750 C C . PHE A 1 101 ? 2.967 7.897 -14.638 1.00 87.19 101 PHE A C 1
ATOM 752 O O . PHE A 1 101 ? 1.921 8.205 -14.070 1.00 87.19 101 PHE A O 1
ATOM 759 N N . ASP A 1 102 ? 3.044 6.903 -15.517 1.00 91.00 102 ASP A N 1
ATOM 760 C CA . ASP A 1 102 ? 1.948 5.954 -15.665 1.00 91.00 102 ASP A CA 1
ATOM 761 C C . ASP A 1 102 ? 1.951 5.017 -14.454 1.00 91.00 102 ASP A C 1
ATOM 763 O O . ASP A 1 102 ? 2.993 4.478 -14.073 1.00 91.00 102 ASP A O 1
ATOM 767 N N . VAL A 1 103 ? 0.784 4.862 -13.838 1.00 92.88 103 VAL A N 1
ATOM 768 C CA . VAL A 1 103 ? 0.563 4.036 -12.655 1.00 92.88 103 VAL A CA 1
ATOM 769 C C . VAL A 1 103 ? -0.740 3.261 -12.793 1.00 92.88 103 VAL A C 1
ATOM 771 O O . VAL A 1 103 ? -1.652 3.664 -13.522 1.00 92.88 103 VAL A O 1
ATOM 774 N N . VAL A 1 104 ? -0.843 2.159 -12.060 1.00 96.06 104 VAL A N 1
ATOM 775 C CA . VAL A 1 104 ? -2.114 1.471 -11.832 1.00 96.06 104 VAL A CA 1
ATOM 776 C C . VAL A 1 104 ? -2.426 1.512 -10.352 1.00 96.06 104 VAL A C 1
ATOM 778 O O . VAL A 1 104 ? -1.615 1.093 -9.531 1.00 96.06 104 VAL A O 1
ATOM 781 N N . GLU A 1 105 ? -3.614 1.999 -10.023 1.00 95.56 105 GLU A N 1
ATOM 782 C CA . GLU A 1 105 ? -4.112 2.067 -8.658 1.00 95.56 105 GLU A CA 1
ATOM 783 C C . GLU A 1 105 ? -5.333 1.162 -8.510 1.00 95.56 105 GLU A C 1
ATOM 785 O O . GLU A 1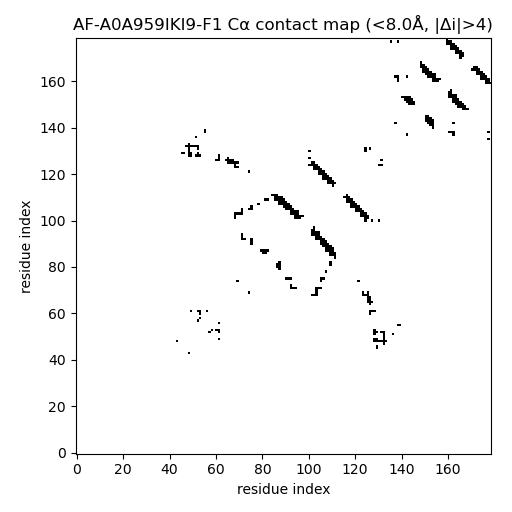 105 ? -6.225 1.144 -9.362 1.00 95.56 105 GLU A O 1
ATOM 790 N N . VAL A 1 106 ? -5.383 0.407 -7.416 1.00 97.94 106 VAL A N 1
ATOM 791 C CA . VAL A 1 106 ? -6.553 -0.370 -7.012 1.00 97.94 106 VAL A CA 1
ATOM 792 C C . VAL A 1 106 ? -6.870 -0.077 -5.555 1.00 97.94 106 VAL A C 1
ATOM 794 O O . VAL A 1 106 ? -6.026 -0.254 -4.681 1.00 97.94 106 VAL A O 1
ATOM 797 N N . ASN A 1 107 ? -8.126 0.284 -5.301 1.00 98.06 107 ASN A N 1
ATOM 798 C CA . ASN A 1 107 ? -8.654 0.546 -3.971 1.00 98.06 107 ASN A CA 1
ATOM 799 C C . ASN A 1 107 ? -9.703 -0.504 -3.582 1.00 98.06 107 ASN A C 1
ATOM 801 O O . ASN A 1 107 ? -10.631 -0.800 -4.342 1.00 98.06 107 ASN A O 1
ATOM 805 N N . GLY A 1 108 ? -9.592 -1.039 -2.367 1.00 98.19 108 GLY A N 1
ATOM 806 C CA . GLY A 1 108 ? -10.615 -1.873 -1.746 1.00 98.19 108 GLY A CA 1
ATOM 807 C C . GLY A 1 108 ? -11.042 -1.325 -0.392 1.00 98.19 108 GLY A C 1
ATOM 808 O O . GLY A 1 108 ? -10.223 -1.218 0.518 1.00 98.19 108 GLY A O 1
ATOM 809 N N . VAL A 1 109 ? -12.341 -1.065 -0.230 1.00 98.12 109 VAL A N 1
ATOM 810 C CA . VAL A 1 109 ? -12.923 -0.638 1.051 1.00 98.12 109 VAL A CA 1
ATOM 811 C C . VAL A 1 109 ? -13.613 -1.818 1.714 1.00 98.12 109 VAL A C 1
ATOM 813 O O . VAL A 1 109 ? -14.542 -2.397 1.150 1.00 98.12 109 VAL A O 1
ATOM 816 N N . TYR A 1 110 ? -13.196 -2.145 2.931 1.00 98.25 110 TYR A N 1
ATOM 817 C CA . TYR A 1 110 ? -13.733 -3.218 3.758 1.00 98.25 110 TYR A CA 1
ATOM 818 C C . TYR A 1 110 ? -14.419 -2.647 4.985 1.00 98.25 110 TYR A C 1
ATOM 820 O O . TYR A 1 110 ? -13.911 -1.723 5.616 1.00 98.25 110 TYR A O 1
ATOM 828 N N . THR A 1 111 ? -15.560 -3.224 5.346 1.00 97.69 111 THR A N 1
ATOM 829 C CA . THR A 1 111 ? -16.381 -2.740 6.459 1.00 97.69 111 THR A CA 1
ATOM 830 C C . THR A 1 11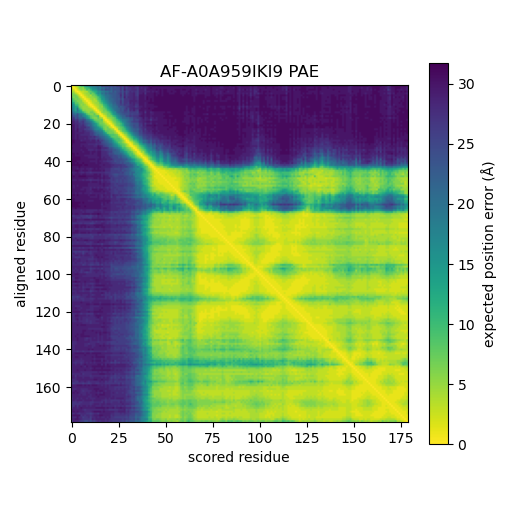1 ? -16.863 -3.888 7.337 1.00 97.69 111 THR A C 1
ATOM 832 O O . THR A 1 111 ? -17.055 -5.009 6.850 1.00 97.69 111 THR A O 1
ATOM 835 N N . THR A 1 112 ? -17.106 -3.612 8.617 1.00 96.81 112 THR A N 1
ATOM 836 C CA . THR A 1 112 ? -17.862 -4.504 9.510 1.00 96.81 112 THR A CA 1
ATOM 837 C C . THR A 1 112 ? -19.237 -3.919 9.824 1.00 96.81 112 THR A C 1
ATOM 839 O O . THR A 1 112 ? -19.464 -2.714 9.728 1.00 96.81 112 THR A O 1
ATOM 842 N N . ASN A 1 113 ? -20.161 -4.758 10.302 1.00 93.38 113 ASN A N 1
ATOM 843 C CA . ASN A 1 113 ? -21.485 -4.308 10.757 1.00 93.38 113 ASN A CA 1
ATOM 844 C C . ASN A 1 113 ? -21.427 -3.358 11.971 1.00 93.38 113 ASN A C 1
ATOM 846 O O . ASN A 1 113 ? -22.443 -2.780 12.345 1.00 93.38 113 ASN A O 1
ATOM 850 N N . LYS A 1 114 ? -20.258 -3.223 12.611 1.00 92.12 114 LYS A N 1
ATOM 851 C CA . LYS A 1 114 ? -20.023 -2.333 13.754 1.00 92.12 114 LYS A CA 1
ATOM 852 C C . LYS A 1 114 ? -19.512 -0.950 13.333 1.00 92.12 114 LYS A C 1
ATOM 854 O O . LYS A 1 114 ? -19.286 -0.113 14.200 1.00 92.12 114 LYS A O 1
ATOM 859 N N . GLY A 1 115 ? -19.348 -0.707 12.029 1.00 88.75 115 GLY A N 1
ATOM 860 C CA . GLY A 1 115 ? -18.899 0.575 11.484 1.00 88.75 115 GLY A CA 1
ATOM 861 C C . GLY A 1 115 ? -17.380 0.742 11.407 1.00 88.75 115 GLY A C 1
ATOM 862 O O . GLY A 1 115 ? -16.913 1.844 11.133 1.00 88.75 115 GLY A O 1
ATOM 863 N N . GLU A 1 116 ? -16.603 -0.322 11.631 1.00 93.88 116 GLU A N 1
ATOM 864 C CA . GLU A 1 116 ? -15.156 -0.316 11.390 1.00 93.88 116 GLU A CA 1
ATOM 865 C C . GLU A 1 116 ? -14.898 -0.343 9.882 1.00 93.88 116 GLU A C 1
ATOM 867 O O . GLU A 1 116 ? -15.571 -1.081 9.158 1.00 93.88 116 GLU A O 1
ATOM 872 N N . ASN A 1 117 ? -13.919 0.435 9.417 1.00 95.44 117 ASN A N 1
ATOM 873 C CA . ASN A 1 117 ? -13.573 0.543 8.002 1.00 95.44 117 ASN A CA 1
ATOM 874 C C . ASN A 1 117 ? -12.066 0.359 7.804 1.00 95.44 117 ASN A C 1
ATOM 876 O O . ASN A 1 117 ? -11.273 0.871 8.590 1.00 95.44 117 ASN A O 1
ATOM 880 N N . LEU A 1 118 ? -11.689 -0.328 6.730 1.00 96.69 118 LEU A N 1
ATOM 881 C CA . LEU A 1 118 ? -10.314 -0.491 6.267 1.00 96.69 118 LEU A CA 1
ATOM 882 C C . LEU A 1 118 ? -10.276 -0.180 4.770 1.00 96.69 118 LEU A C 1
ATOM 884 O O . LEU A 1 118 ? -11.028 -0.776 4.004 1.00 96.69 118 LEU A O 1
ATOM 888 N N . SER A 1 119 ? -9.409 0.743 4.365 1.00 97.50 119 SER A N 1
ATOM 889 C CA . SER A 1 119 ? -9.098 1.013 2.959 1.00 97.50 119 SER A CA 1
ATOM 890 C C . SER A 1 119 ? -7.740 0.404 2.650 1.00 97.50 119 SER A C 1
ATOM 892 O O . SER A 1 119 ? -6.806 0.595 3.426 1.00 97.50 119 SER A O 1
ATOM 894 N N . ILE A 1 120 ? -7.646 -0.343 1.555 1.00 97.31 120 ILE A N 1
ATOM 895 C CA . ILE A 1 120 ? -6.380 -0.859 1.036 1.00 97.31 120 ILE A CA 1
ATOM 896 C C . ILE A 1 120 ? -6.183 -0.269 -0.348 1.00 97.31 120 ILE A C 1
ATOM 898 O O . ILE A 1 120 ? -6.997 -0.525 -1.235 1.00 97.31 120 ILE A O 1
ATOM 902 N N . ASP A 1 121 ? -5.090 0.465 -0.502 1.00 96.25 121 ASP A N 1
ATOM 903 C CA . ASP A 1 121 ? -4.648 1.063 -1.753 1.00 96.25 121 ASP A CA 1
ATOM 904 C C . ASP A 1 121 ? -3.391 0.332 -2.227 1.00 96.25 121 ASP A C 1
ATOM 906 O O . ASP A 1 121 ? -2.411 0.208 -1.489 1.00 96.25 121 ASP A O 1
ATOM 910 N N . VAL A 1 122 ? -3.443 -0.201 -3.445 1.00 95.94 122 VAL A N 1
ATOM 911 C CA . VAL A 1 122 ? -2.316 -0.856 -4.113 1.00 95.94 122 VAL A CA 1
ATOM 912 C C . VAL A 1 122 ? -1.942 -0.009 -5.313 1.00 95.94 122 VAL A C 1
ATOM 914 O O . VAL A 1 122 ? -2.777 0.219 -6.186 1.00 95.94 122 VAL A O 1
ATOM 917 N N . LEU A 1 123 ? -0.689 0.431 -5.354 1.00 93.44 123 LEU A N 1
ATOM 918 C CA . LEU A 1 123 ? -0.157 1.270 -6.416 1.00 93.44 123 LEU A CA 1
ATOM 919 C C . LEU A 1 123 ? 1.001 0.550 -7.102 1.00 93.44 123 LEU A C 1
ATOM 921 O O . LEU A 1 123 ? 2.015 0.258 -6.469 1.00 93.44 123 LEU A O 1
ATOM 925 N N . ASP A 1 124 ? 0.853 0.288 -8.395 1.00 93.75 124 ASP A N 1
ATOM 926 C CA . ASP A 1 124 ? 1.915 -0.228 -9.248 1.00 93.75 124 ASP A CA 1
ATOM 927 C C . ASP A 1 124 ? 2.472 0.889 -10.133 1.00 93.75 124 ASP A C 1
ATOM 929 O O . ASP A 1 124 ? 1.740 1.618 -10.801 1.00 93.75 124 ASP A O 1
ATOM 933 N N . THR A 1 125 ? 3.795 1.011 -10.131 1.00 90.50 125 THR A N 1
ATOM 934 C CA . THR A 1 125 ? 4.545 2.003 -10.914 1.00 90.50 125 THR A CA 1
ATOM 935 C C . THR A 1 125 ? 5.263 1.374 -12.107 1.00 90.50 125 THR A C 1
ATOM 937 O O . THR A 1 125 ? 6.062 2.036 -12.772 1.00 90.50 125 THR A O 1
ATOM 940 N N . GLY A 1 126 ? 5.059 0.074 -12.345 1.00 88.38 126 GLY A N 1
ATOM 941 C CA . GLY A 1 126 ? 5.742 -0.691 -13.383 1.00 88.38 126 GLY A CA 1
ATOM 942 C C . GLY A 1 126 ? 7.251 -0.779 -13.158 1.00 88.38 126 GLY A C 1
ATOM 943 O O . GLY A 1 126 ? 8.013 -0.943 -14.108 1.00 88.38 126 GLY A O 1
ATOM 944 N N . GLY A 1 127 ? 7.703 -0.602 -11.914 1.00 85.00 127 GLY A N 1
ATOM 945 C CA . GLY A 1 127 ? 9.121 -0.535 -11.566 1.00 85.00 127 GLY A CA 1
ATOM 946 C C . GLY A 1 127 ? 9.795 0.792 -11.924 1.00 85.00 127 GLY A C 1
ATOM 947 O O . GLY A 1 127 ? 11.022 0.843 -11.960 1.00 85.00 127 GLY A O 1
ATOM 948 N N . ASN A 1 128 ? 9.042 1.867 -12.202 1.00 86.00 128 ASN A N 1
ATOM 949 C CA . ASN A 1 128 ? 9.638 3.164 -12.514 1.00 86.00 128 ASN A CA 1
ATOM 950 C C . ASN A 1 128 ? 10.459 3.688 -11.313 1.00 86.00 128 ASN A C 1
ATOM 952 O O . ASN A 1 128 ? 9.879 4.045 -10.282 1.00 86.00 128 ASN A O 1
ATOM 956 N N . PRO A 1 129 ? 11.794 3.816 -11.438 1.00 83.44 129 PRO A N 1
ATOM 957 C CA . PRO A 1 129 ? 12.645 4.150 -10.298 1.00 83.44 129 PRO A CA 1
ATOM 958 C C . PRO A 1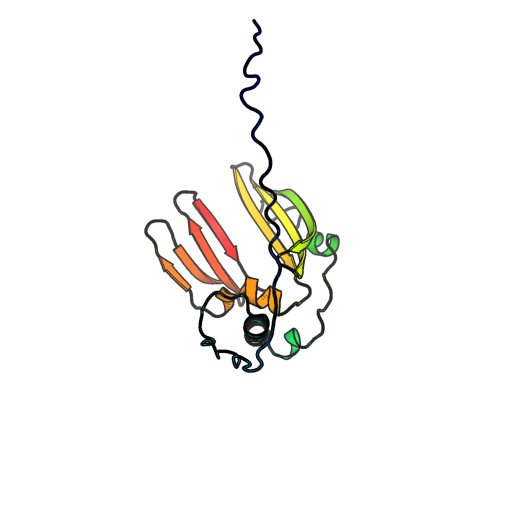 129 ? 12.379 5.554 -9.748 1.00 83.44 129 PRO A C 1
ATOM 960 O O . PRO A 1 129 ? 12.483 5.791 -8.549 1.00 83.44 129 PRO A O 1
ATOM 963 N N . SER A 1 130 ? 12.007 6.504 -10.607 1.00 84.19 130 SER A N 1
ATOM 964 C CA . SER A 1 130 ? 11.690 7.859 -10.163 1.00 84.19 130 SER A CA 1
ATOM 965 C C . SER A 1 130 ? 10.375 7.902 -9.379 1.00 84.19 130 SER A C 1
ATOM 967 O O . SER A 1 130 ? 10.322 8.545 -8.332 1.00 84.19 130 SER A O 1
ATOM 969 N N . ALA A 1 131 ? 9.347 7.178 -9.832 1.00 85.38 131 ALA A N 1
ATOM 970 C CA . ALA A 1 131 ? 8.077 7.071 -9.111 1.00 85.38 131 ALA A CA 1
ATOM 971 C C . ALA A 1 131 ? 8.262 6.386 -7.747 1.00 85.38 131 ALA A C 1
ATOM 973 O O . ALA A 1 131 ? 7.788 6.884 -6.727 1.00 85.38 131 ALA A O 1
ATOM 974 N N . ILE A 1 132 ? 9.026 5.291 -7.717 1.00 85.94 132 ILE A N 1
ATOM 975 C CA . ILE A 1 132 ? 9.404 4.589 -6.488 1.00 85.94 132 ILE A CA 1
ATOM 976 C C . ILE A 1 132 ? 10.127 5.523 -5.516 1.00 85.94 132 ILE A C 1
ATOM 978 O O . ILE A 1 132 ? 9.728 5.626 -4.358 1.00 85.94 132 ILE A O 1
ATOM 982 N N . GLY A 1 133 ? 11.176 6.215 -5.975 1.00 83.69 133 GLY A N 1
ATOM 983 C CA . GLY A 1 133 ? 11.958 7.114 -5.125 1.00 83.69 133 GLY A CA 1
ATOM 984 C C . GLY A 1 133 ? 11.101 8.224 -4.514 1.00 83.69 133 GLY A C 1
ATOM 985 O O . GLY A 1 133 ? 11.287 8.580 -3.354 1.00 83.69 133 GLY A O 1
ATOM 986 N N . MET A 1 134 ? 10.115 8.722 -5.262 1.00 83.25 134 MET A N 1
ATOM 987 C CA . MET A 1 134 ? 9.162 9.721 -4.780 1.00 83.25 134 MET A CA 1
ATOM 988 C C . MET A 1 134 ? 8.214 9.172 -3.700 1.00 83.25 134 MET A C 1
ATOM 990 O O . MET A 1 134 ? 8.005 9.827 -2.682 1.00 83.25 134 MET A O 1
ATOM 994 N N . LEU A 1 135 ? 7.631 7.989 -3.911 1.00 85.38 135 LEU A N 1
ATOM 995 C CA . LEU A 1 135 ? 6.609 7.411 -3.025 1.00 85.38 135 LEU A CA 1
ATOM 996 C C . LEU A 1 135 ? 7.202 6.759 -1.768 1.00 85.38 135 LEU A C 1
ATOM 998 O O . LEU A 1 135 ? 6.575 6.748 -0.708 1.00 85.38 135 LEU A O 1
ATOM 1002 N N . ALA A 1 136 ? 8.414 6.219 -1.880 1.00 86.25 136 ALA A N 1
ATOM 1003 C CA . ALA A 1 136 ? 9.054 5.407 -0.853 1.00 86.25 136 ALA A CA 1
ATOM 1004 C C . ALA A 1 136 ? 10.257 6.091 -0.188 1.00 86.25 136 ALA A C 1
ATOM 1006 O O . ALA A 1 136 ? 11.088 5.417 0.418 1.00 86.25 136 ALA A O 1
ATOM 1007 N N . GLY A 1 137 ? 10.365 7.424 -0.239 1.00 83.25 137 GLY A N 1
ATOM 1008 C CA . GLY A 1 137 ? 11.479 8.146 0.397 1.00 83.25 137 GLY A CA 1
ATOM 1009 C C . GLY A 1 137 ? 11.626 7.865 1.905 1.00 83.25 137 GLY A C 1
ATOM 1010 O O . GLY A 1 137 ? 12.735 7.853 2.436 1.00 83.25 137 GLY A O 1
ATOM 1011 N N . TRP A 1 138 ? 10.525 7.542 2.594 1.00 86.81 138 TRP A N 1
ATOM 1012 C CA . TRP A 1 138 ? 10.517 7.133 4.005 1.00 86.81 138 TRP A CA 1
ATOM 1013 C C . TRP A 1 138 ? 11.182 5.771 4.257 1.00 86.81 138 TRP A C 1
ATOM 1015 O O . TRP A 1 138 ? 11.615 5.494 5.376 1.00 86.81 138 TRP A O 1
ATOM 1025 N N . ALA A 1 139 ? 11.287 4.910 3.241 1.00 88.31 139 ALA A N 1
ATOM 1026 C CA . ALA A 1 139 ? 11.675 3.512 3.413 1.00 88.31 139 ALA A CA 1
ATOM 1027 C C . ALA A 1 139 ? 13.128 3.349 3.891 1.00 88.31 139 ALA A C 1
ATOM 1029 O O . ALA A 1 139 ? 13.453 2.367 4.560 1.00 88.31 139 ALA A O 1
ATOM 1030 N N . LYS A 1 140 ? 13.993 4.345 3.670 1.00 83.00 140 LYS A N 1
ATOM 1031 C CA . LYS A 1 140 ? 15.377 4.338 4.179 1.00 83.00 140 LYS A CA 1
ATOM 1032 C C . LYS A 1 140 ? 15.519 4.862 5.600 1.00 83.00 140 LYS A C 1
ATOM 1034 O O . LYS A 1 140 ? 16.456 4.494 6.298 1.00 83.00 140 LYS A O 1
ATOM 1039 N N . SER A 1 141 ? 14.607 5.718 6.040 1.00 86.62 141 SER A N 1
ATOM 1040 C CA . SER A 1 141 ? 14.732 6.394 7.328 1.00 86.62 141 SER A CA 1
ATOM 1041 C C . SER A 1 141 ? 14.182 5.532 8.455 1.00 86.62 141 SER A C 1
ATOM 1043 O O . SER A 1 141 ? 13.197 4.820 8.280 1.00 86.62 141 SER A O 1
ATOM 1045 N N . GLU A 1 142 ? 14.809 5.591 9.623 1.00 91.69 142 GLU A N 1
ATOM 1046 C CA . GLU A 1 142 ? 14.133 5.231 10.865 1.00 91.69 142 GLU A CA 1
ATOM 1047 C C . GLU A 1 142 ? 13.337 6.455 11.310 1.00 91.69 142 GLU A C 1
ATOM 1049 O O . GLU A 1 142 ? 13.905 7.499 11.632 1.00 91.69 142 GLU A O 1
ATOM 1054 N N . VAL A 1 143 ? 12.014 6.356 11.241 1.00 93.44 143 VAL A N 1
ATOM 1055 C CA . VAL A 1 143 ? 11.116 7.413 11.698 1.00 93.44 143 VAL A CA 1
ATOM 1056 C C . VAL A 1 143 ? 10.626 7.031 13.086 1.00 93.44 143 VAL A C 1
ATOM 1058 O O . VAL A 1 143 ? 10.074 5.952 13.276 1.00 93.44 143 VAL A O 1
ATOM 1061 N N . ASP A 1 144 ? 10.812 7.925 14.046 1.00 95.19 144 ASP A N 1
ATOM 1062 C CA . ASP A 1 144 ? 10.111 7.919 15.328 1.00 95.19 144 ASP A CA 1
ATOM 1063 C C . ASP A 1 144 ? 9.802 9.374 15.675 1.00 95.19 144 ASP A C 1
ATOM 1065 O O . ASP A 1 144 ? 10.653 10.141 16.133 1.00 95.19 144 ASP A O 1
ATOM 1069 N N . ARG A 1 145 ? 8.589 9.795 15.329 1.00 94.56 145 ARG A N 1
ATOM 1070 C CA . ARG A 1 145 ? 8.114 11.158 15.516 1.00 94.56 145 ARG A CA 1
ATOM 1071 C C . ARG A 1 145 ? 6.838 11.117 16.334 1.00 94.56 145 ARG A C 1
ATOM 1073 O O . ARG A 1 145 ? 5.802 10.645 15.873 1.00 94.56 145 ARG A O 1
ATOM 1080 N N . GLN A 1 146 ? 6.895 11.706 17.522 1.00 93.44 146 GLN A N 1
ATOM 1081 C CA . GLN A 1 146 ? 5.722 11.959 18.349 1.00 93.44 146 GLN A CA 1
ATOM 1082 C C . GLN A 1 146 ? 5.363 13.440 18.324 1.00 93.44 146 GLN A C 1
ATOM 1084 O O . GLN A 1 146 ? 6.225 14.317 18.375 1.00 93.44 146 GLN A O 1
ATOM 1089 N N . THR A 1 147 ? 4.070 13.718 18.253 1.00 88.31 147 THR A N 1
ATOM 1090 C CA . THR A 1 147 ? 3.508 15.065 18.333 1.00 88.31 147 THR A CA 1
ATOM 1091 C C . THR A 1 147 ? 2.422 15.089 19.404 1.00 88.31 147 THR A C 1
ATOM 1093 O O . THR A 1 147 ? 1.997 14.044 19.895 1.00 88.31 147 THR A O 1
ATOM 1096 N N . SER A 1 148 ? 1.910 16.272 19.745 1.00 88.94 148 SER A N 1
ATOM 1097 C CA . SER A 1 148 ? 0.743 16.377 20.630 1.00 88.94 148 SER A CA 1
ATOM 1098 C C . SER A 1 148 ? -0.507 15.686 20.068 1.00 88.94 148 SER A C 1
ATOM 1100 O O . SER A 1 148 ? -1.425 15.387 20.825 1.00 88.94 148 SER A O 1
ATOM 1102 N N . ASN A 1 149 ? -0.546 15.443 18.753 1.00 88.19 149 ASN A N 1
ATOM 1103 C CA . ASN A 1 149 ? -1.736 15.020 18.019 1.00 88.19 149 ASN A CA 1
ATOM 1104 C C . ASN A 1 149 ? -1.542 13.658 17.336 1.00 88.19 149 ASN A C 1
ATOM 1106 O O . ASN A 1 149 ? -2.203 13.382 16.342 1.00 88.19 149 ASN A O 1
ATOM 1110 N N . GLY A 1 150 ? -0.624 12.823 17.827 1.00 95.06 150 GLY A N 1
ATOM 1111 C CA . GLY A 1 150 ? -0.379 11.493 17.268 1.00 95.06 150 GLY A CA 1
ATOM 1112 C C . GLY A 1 150 ? 1.085 11.227 16.956 1.00 95.06 150 GLY A C 1
ATOM 1113 O O . GLY A 1 150 ? 1.977 11.931 17.441 1.00 95.06 150 GLY A O 1
ATOM 1114 N N . HIS A 1 151 ? 1.329 10.193 16.156 1.00 95.62 151 HIS A N 1
ATOM 1115 C CA . HIS A 1 151 ? 2.681 9.738 15.854 1.00 95.62 151 HIS A CA 1
ATOM 1116 C C . HIS A 1 151 ? 2.848 9.258 14.415 1.00 95.62 151 HIS A C 1
ATOM 1118 O O . HIS A 1 151 ? 1.889 8.880 13.744 1.00 95.62 151 HIS A O 1
ATOM 1124 N N . GLU A 1 152 ? 4.100 9.261 13.982 1.00 96.00 152 GLU A N 1
ATOM 1125 C CA . GLU A 1 152 ? 4.579 8.664 12.747 1.00 96.00 152 GLU A CA 1
ATOM 1126 C C . GLU A 1 152 ? 5.817 7.840 13.098 1.00 96.00 152 GLU A C 1
ATOM 1128 O O . GLU A 1 152 ? 6.744 8.35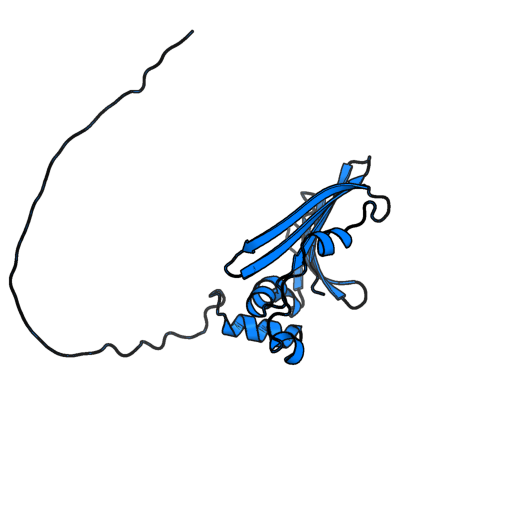6 13.727 1.00 96.00 152 GLU A O 1
ATOM 1133 N N . LYS A 1 153 ? 5.826 6.556 12.752 1.00 96.12 153 LYS A N 1
ATOM 1134 C CA . LYS A 1 153 ? 6.940 5.669 13.079 1.00 96.12 153 LYS A CA 1
ATOM 1135 C C . LYS A 1 153 ? 7.171 4.634 11.991 1.00 96.12 153 LYS A C 1
ATOM 1137 O O . LYS A 1 153 ? 6.221 4.121 11.409 1.00 96.12 153 LYS A O 1
ATOM 1142 N N . THR A 1 154 ? 8.421 4.262 11.763 1.00 96.06 154 THR A N 1
ATOM 1143 C CA . THR A 1 154 ? 8.739 3.058 10.996 1.00 96.06 154 THR A CA 1
ATOM 1144 C C . THR A 1 154 ? 8.842 1.858 11.921 1.00 96.06 154 THR A C 1
ATOM 1146 O O . THR A 1 154 ? 9.458 1.934 12.981 1.00 96.06 154 THR A O 1
ATOM 1149 N N . SER A 1 155 ? 8.273 0.737 11.505 1.00 94.94 155 SER A N 1
ATOM 1150 C CA . SER A 1 155 ? 8.349 -0.550 12.193 1.00 94.94 155 SER A CA 1
ATOM 1151 C C . SER A 1 155 ? 8.483 -1.682 11.170 1.00 94.94 155 SER A C 1
ATOM 1153 O O . SER A 1 155 ? 8.681 -1.423 9.981 1.00 94.94 155 SER A O 1
ATOM 1155 N N . TYR A 1 156 ? 8.394 -2.930 11.627 1.00 93.50 156 TYR A N 1
ATOM 1156 C CA . TYR A 1 156 ? 8.419 -4.106 10.765 1.00 93.50 156 TYR A CA 1
ATOM 1157 C C . TYR A 1 156 ? 7.201 -4.989 11.032 1.00 93.50 156 TYR A C 1
ATOM 1159 O O . TYR A 1 156 ? 6.861 -5.258 12.186 1.00 93.50 156 TYR A O 1
ATOM 1167 N N . ILE A 1 157 ? 6.570 -5.460 9.958 1.00 91.31 157 ILE A N 1
ATOM 1168 C CA . ILE A 1 157 ? 5.570 -6.529 9.986 1.00 91.31 157 ILE A CA 1
ATOM 1169 C C . ILE A 1 157 ? 6.176 -7.711 9.229 1.00 91.31 157 ILE A C 1
ATOM 1171 O O . ILE A 1 157 ? 6.303 -7.684 8.006 1.00 91.31 157 ILE A O 1
ATOM 1175 N N . GLY A 1 158 ? 6.601 -8.740 9.967 1.00 91.31 158 GLY A N 1
ATOM 1176 C CA . GLY A 1 158 ? 7.480 -9.770 9.407 1.00 91.31 158 GLY A CA 1
ATOM 1177 C C . GLY A 1 158 ? 8.797 -9.145 8.941 1.00 91.31 158 GLY A C 1
ATOM 1178 O O . GLY A 1 158 ? 9.395 -8.363 9.676 1.00 91.31 158 GLY A O 1
ATOM 1179 N N . ASP A 1 159 ? 9.199 -9.442 7.706 1.00 90.69 159 ASP A N 1
ATOM 1180 C CA . ASP A 1 159 ? 10.415 -8.888 7.093 1.00 90.69 159 ASP A CA 1
ATOM 1181 C C . ASP A 1 159 ? 10.154 -7.583 6.319 1.00 90.69 159 ASP A C 1
ATOM 1183 O O . ASP A 1 159 ? 11.051 -7.047 5.671 1.00 90.69 159 ASP A O 1
ATOM 1187 N N . GLN A 1 160 ? 8.917 -7.078 6.331 1.00 91.44 160 GLN A N 1
ATOM 1188 C CA . GLN A 1 160 ? 8.526 -5.893 5.571 1.00 91.44 160 GLN A CA 1
ATOM 1189 C C . GLN A 1 160 ? 8.568 -4.658 6.459 1.00 91.44 160 GLN A C 1
ATOM 1191 O O . GLN A 1 160 ? 7.940 -4.619 7.522 1.00 91.44 160 GLN A O 1
ATOM 1196 N N . LYS A 1 161 ? 9.295 -3.631 6.014 1.00 92.75 161 LYS A N 1
ATOM 1197 C CA . LYS A 1 161 ? 9.304 -2.330 6.681 1.00 92.75 161 LYS A CA 1
ATOM 1198 C C . LYS A 1 161 ? 7.994 -1.600 6.401 1.00 92.75 161 LYS A C 1
ATOM 1200 O O . LYS A 1 161 ? 7.489 -1.600 5.276 1.00 92.75 161 LYS A O 1
ATOM 1205 N N . VAL A 1 162 ? 7.456 -0.966 7.433 1.00 95.62 162 VAL A N 1
ATOM 1206 C CA . VAL A 1 162 ? 6.168 -0.274 7.383 1.00 95.62 162 VAL A CA 1
ATOM 1207 C C . VAL A 1 162 ? 6.306 1.101 8.010 1.00 95.62 162 VAL A C 1
ATOM 1209 O O . VAL A 1 162 ? 6.852 1.220 9.106 1.00 95.62 162 VAL A O 1
ATOM 1212 N N . LEU A 1 163 ? 5.795 2.128 7.339 1.00 96.25 163 LEU A N 1
ATOM 1213 C CA . LEU A 1 163 ? 5.542 3.433 7.937 1.00 96.25 163 LEU A CA 1
ATOM 1214 C C . LEU A 1 163 ? 4.119 3.447 8.494 1.00 96.25 163 LEU A C 1
ATOM 1216 O O . LEU A 1 163 ? 3.157 3.271 7.750 1.00 96.25 163 LEU A O 1
ATOM 1220 N N . GLU A 1 164 ? 3.992 3.660 9.796 1.00 96.62 164 GLU A N 1
ATOM 1221 C CA . GLU A 1 164 ? 2.719 3.845 10.480 1.00 96.62 164 GLU A CA 1
ATOM 1222 C C . GLU A 1 164 ? 2.527 5.313 10.834 1.00 96.62 164 GLU A C 1
ATOM 1224 O O . GLU A 1 164 ? 3.405 5.935 11.433 1.00 96.62 164 GLU A O 1
ATOM 1229 N N . LYS A 1 165 ? 1.344 5.839 10.531 1.00 96.25 165 LYS A N 1
ATOM 1230 C CA . LYS A 1 165 ? 0.873 7.133 11.013 1.00 96.25 165 LYS A CA 1
ATOM 1231 C C . LYS A 1 165 ? -0.439 6.940 11.755 1.00 96.25 165 LYS A C 1
ATOM 1233 O O . LYS A 1 165 ? -1.340 6.282 11.243 1.00 96.25 165 LYS A O 1
ATOM 1238 N N . HIS A 1 166 ? -0.565 7.535 12.936 1.00 96.81 166 HIS A N 1
ATOM 1239 C CA . HIS A 1 166 ? -1.780 7.451 13.741 1.00 96.81 166 HIS A CA 1
ATOM 1240 C C . HIS A 1 166 ? -2.228 8.825 14.231 1.00 96.81 166 HIS A C 1
ATOM 1242 O O . HIS A 1 166 ? -1.444 9.564 14.833 1.00 96.81 166 HIS A O 1
ATOM 1248 N N . ASP A 1 167 ? -3.509 9.119 14.021 1.00 95.50 167 ASP A N 1
ATOM 1249 C CA . ASP A 1 167 ? -4.213 10.281 14.552 1.00 95.50 167 ASP A CA 1
ATOM 1250 C C . ASP A 1 167 ? -5.262 9.825 15.591 1.00 95.50 167 ASP A C 1
ATOM 1252 O O . ASP A 1 167 ? -6.284 9.232 15.222 1.00 95.50 167 ASP A O 1
ATOM 1256 N N . PRO A 1 168 ? -5.056 10.115 16.889 1.00 93.94 168 PRO A N 1
ATOM 1257 C CA . PRO A 1 168 ? -5.978 9.731 17.948 1.00 93.94 168 PRO A CA 1
ATOM 1258 C C . PRO A 1 168 ? -7.263 10.572 17.966 1.00 93.94 168 PRO A C 1
ATOM 1260 O O . PRO A 1 168 ? -8.263 10.119 18.517 1.00 93.94 168 PRO A O 1
ATOM 1263 N N . ALA A 1 169 ? -7.276 11.775 17.377 1.00 93.38 169 ALA A N 1
ATOM 1264 C CA . ALA A 1 169 ? -8.469 12.623 17.344 1.00 93.38 169 ALA A CA 1
ATOM 1265 C C . ALA A 1 169 ? -9.543 12.048 16.412 1.00 93.38 169 ALA A C 1
ATOM 1267 O O . ALA A 1 169 ? -10.737 12.160 16.689 1.00 93.38 169 ALA A O 1
ATOM 1268 N N . THR A 1 170 ? -9.115 11.409 15.322 1.00 92.75 170 THR A N 1
ATOM 1269 C CA . THR A 1 170 ? -9.999 10.722 14.368 1.00 92.75 170 THR A CA 1
ATOM 1270 C C . THR A 1 170 ? -10.004 9.203 14.536 1.00 92.75 170 THR A C 1
ATOM 1272 O O . THR A 1 170 ? -10.806 8.524 13.895 1.00 92.75 170 THR A O 1
ATOM 1275 N N . ASN A 1 171 ? -9.139 8.673 15.408 1.00 92.81 171 ASN A N 1
ATOM 1276 C CA . ASN A 1 171 ? -8.860 7.247 15.570 1.00 92.81 171 ASN A CA 1
ATOM 1277 C C . ASN A 1 171 ? -8.540 6.560 14.228 1.00 92.81 171 ASN A C 1
ATOM 1279 O O . ASN A 1 171 ? -9.033 5.471 13.930 1.00 92.81 171 ASN A O 1
ATOM 1283 N N . ARG A 1 172 ? -7.746 7.238 13.392 1.00 94.38 172 ARG A N 1
ATOM 1284 C CA . ARG A 1 172 ? -7.331 6.762 12.070 1.00 94.38 172 ARG A CA 1
ATOM 1285 C C . ARG A 1 172 ? -5.867 6.355 12.114 1.00 94.38 172 ARG A C 1
ATOM 1287 O O . ARG A 1 172 ? -5.023 7.127 12.563 1.00 94.38 172 ARG A O 1
ATOM 1294 N N . SER A 1 173 ? -5.580 5.168 11.592 1.00 95.12 173 SER A N 1
ATOM 1295 C CA . SER A 1 173 ? -4.218 4.715 11.326 1.00 95.12 173 SER A CA 1
ATOM 1296 C C . SER A 1 173 ? -4.030 4.465 9.836 1.00 95.12 173 SER A C 1
ATOM 1298 O O . SER A 1 173 ? -4.924 3.941 9.175 1.00 95.12 173 SER A O 1
ATOM 1300 N N . GLU A 1 174 ? -2.858 4.821 9.333 1.00 96.12 174 GLU A N 1
ATOM 1301 C CA . GLU A 1 174 ? -2.401 4.565 7.971 1.00 96.12 174 GLU A CA 1
ATOM 1302 C C . GLU A 1 174 ? -1.114 3.743 8.054 1.00 96.12 174 GLU A C 1
ATOM 1304 O O . GLU A 1 174 ? -0.228 4.051 8.854 1.00 96.12 174 GLU A O 1
ATOM 1309 N N . LEU A 1 175 ? -1.032 2.684 7.250 1.00 95.81 175 LEU A N 1
ATOM 1310 C CA . LEU A 1 175 ? 0.147 1.833 7.127 1.00 95.81 175 LEU A CA 1
ATOM 1311 C C . LEU A 1 175 ? 0.579 1.833 5.665 1.00 95.81 175 LEU A C 1
ATOM 1313 O O . LEU A 1 175 ? -0.207 1.463 4.797 1.00 95.81 175 LEU A O 1
ATOM 1317 N N . ALA A 1 176 ? 1.822 2.224 5.405 1.00 94.56 176 ALA A N 1
ATOM 1318 C CA . ALA A 1 176 ? 2.428 2.159 4.083 1.00 94.56 176 ALA A CA 1
ATOM 1319 C C . ALA A 1 176 ? 3.584 1.160 4.096 1.00 94.56 176 ALA A C 1
ATOM 1321 O O . ALA A 1 176 ? 4.427 1.182 4.993 1.00 94.56 176 ALA A O 1
ATOM 1322 N N . THR A 1 177 ? 3.627 0.285 3.097 1.00 93.69 177 THR A N 1
ATOM 1323 C CA . THR A 1 177 ? 4.716 -0.671 2.899 1.00 93.69 177 THR A CA 1
ATOM 1324 C C . THR A 1 177 ? 5.096 -0.727 1.426 1.00 93.69 177 THR A C 1
ATOM 1326 O O . THR A 1 177 ? 4.313 -0.333 0.563 1.00 93.69 177 THR A O 1
ATOM 1329 N N . LEU A 1 178 ? 6.315 -1.178 1.163 1.00 89.06 178 LEU A N 1
ATOM 1330 C CA . LEU A 1 178 ? 6.882 -1.318 -0.167 1.00 89.06 178 LEU A CA 1
ATOM 1331 C C . LEU A 1 178 ? 7.252 -2.788 -0.352 1.00 89.06 178 LEU A C 1
ATOM 1333 O O . LEU A 1 178 ? 7.918 -3.346 0.520 1.00 89.06 178 LEU A O 1
ATOM 1337 N N . VAL A 1 179 ? 6.795 -3.383 -1.453 1.00 83.94 179 VAL A N 1
ATOM 1338 C CA . VAL A 1 179 ? 6.914 -4.819 -1.754 1.00 83.94 179 VAL A CA 1
ATOM 1339 C C . VAL A 1 179 ? 7.669 -5.069 -3.049 1.00 83.94 179 VAL A C 1
ATOM 1341 O O . VAL A 1 179 ? 7.654 -4.168 -3.919 1.00 83.94 179 VAL A O 1
#

Foldseek 3Di:
DDDDDDDDDDDDDDDDDDDDDDDDDDDDDDDDPPPDDPDDPPPLDQVQLLVLLCVVPNPVLSPPPLQDADDFVVVLVVDDCDDPNWGWPDWDWDFDQDPNATKIKIWTWTADPVGDIDIDIDIGRSSHSSVCSVVCVCVPDQDWDDDPFWTWGWDDDDPWIWIWTAGPVVRDIDIDTDD

Mean predicted aligned error: 14.04 Å

Solvent-accessible surface area (backbone atoms only — not comparable to full-atom values): 11519 Å² total; per-residue (Å²): 136,92,79,91,87,90,77,92,87,84,88,91,86,81,88,86,90,83,89,86,87,80,89,80,90,84,85,90,78,84,80,70,84,77,86,68,82,93,80,65,97,82,68,92,45,64,67,64,18,32,52,47,24,26,74,74,66,32,64,72,58,47,70,40,72,57,81,48,67,71,56,54,71,63,57,46,63,74,57,60,70,59,57,97,86,24,40,50,78,45,78,51,64,45,77,48,77,53,100,91,37,65,33,28,43,29,42,36,35,28,36,43,99,84,72,52,77,47,78,46,78,48,78,41,47,19,56,36,29,44,59,46,18,67,75,47,60,65,75,80,53,89,42,82,45,80,56,99,69,34,39,39,34,49,51,68,64,83,95,39,57,28,43,38,36,38,31,70,92,77,71,46,74,48,79,48,71,77,133

Sequence (179 aa):
MNYKYVILLLVSLLWACGKDKVAESATATSPSPVEQPADQPGRLDPENMKEQARELFGEKTVNTEAAGLVDVETLKGLLPATLNGMTRAQLFGEAANALGFDVVEVNGVYTTNKGENLSIDVLDTGGNPSAIGMLAGWAKSEVDRQTSNGHEKTSYIGDQKVLEKHDPATNRSELATLV

pLDDT: mean 77.33, std 23.56, range [25.42, 98.38]

Nearest PDB structures (foldseek):
  3hpz-assembly1_A  TM=2.865E-01  e=4.528E-02  Mycobacterium tuberculosis H37Rv
  3hq1-assembly1_A  TM=2.844E-01  e=8.460E-02  Mycobacterium tuberculosis H37Rv
  6suj-assembly1_DDD  TM=2.853E-01  e=1.874E-01  Streptomyces sp. Ag82_O1-9

Secondary structure (DSSP, 8-state):
-------------------------------------S--TT---HHHHHHHHHHHH-HHHHSS----PPPHHHHHHTS-SEETTEEEEEEEEEEEEETTEEEEEEEEEEE-TTS-EEEEEEEE-TT-HHHHHHH-GGGGS--EEEETTEEEEEEEETTEEEEEEEETTTTEEEEEE--